Protein AF-0000000066186140 (afdb_homodimer)

Solvent-accessible surface area (backbone atoms only — not comparable to full-atom values): 10302 Å² total; per-residue (Å²): 118,43,39,33,39,37,40,37,28,27,53,66,84,62,52,70,68,50,48,52,50,50,51,49,56,57,53,51,63,46,63,47,97,83,32,40,76,74,41,77,43,77,76,39,79,41,66,42,75,54,78,53,95,91,28,55,40,26,34,33,35,39,34,32,30,36,37,45,72,67,44,50,46,50,48,54,53,52,47,71,72,34,83,53,42,73,47,72,48,59,41,74,46,132,116,43,39,32,38,38,39,38,27,28,53,65,85,63,53,70,66,51,48,50,50,52,52,50,57,57,53,50,63,48,65,48,98,83,31,40,74,75,42,76,44,77,76,40,81,40,67,41,72,54,78,52,93,91,29,56,41,26,31,34,35,38,36,34,30,37,35,46,72,68,45,51,46,49,48,53,54,51,47,70,71,34,85,52,42,73,48,73,49,59,43,73,46,135

Foldseek 3Di:
DFKKKKKWWFAPPPDDVVVVVVVVVLVVLQPDPQKDFPDKDWPAKDADPDDFPNGRIITMIMTIMDGDVVSVVVSVVVLVVDPRIRDMDMDTDD/DFKKKKKWWFAPPCDDVVVVVVVVVLVVLQPDPVKDFPDKDWPAKDADPDDFPNGRIITMIMTIMDGDVVSVVVSVVVLVVDPRIRDMDMDTDD

Sequence (188 aa):
MKKYEILYIMRPNIGDEEIKKNVETINKIFYNNENKIIQSKELGLKDLAYCIDKHYKGYYVSMFLNAMPQMIEEFNRVVKINEDIIRSIVIKEEMKKYEILYIMRPNIGDEEIKKNVETINKIFYNNENKIIQSKELGLKDLAYCIDKHYKGYYVSMFLNAMPQMIEEFNRVVKINEDIIRSIVIKEE

Secondary structure (DSSP, 8-state):
-EEEEEEEEE-TTSHHHHHHHHHHHHHHHT-SSS-EEEEEEEEEEEEEEEEETTEEEEEEEEEEEEE-HHHHHHHHHHHHH-TTEEEEEEEEE-/-EEEEEEEEE-TTSHHHHHHHHHHHHHHHT-SSS-EEEEEEEEEEEEEEEEETTEEEEEEEEEEEEE-HHHHHHHHHHHHH-TTEEEEEEEEE-

Structure (mmCIF, N/CA/C/O backbone):
data_AF-0000000066186140-model_v1
#
loop_
_entity.id
_entity.type
_entity.pdbx_description
1 polymer 'Small ribosomal subunit protein bS6'
#
loop_
_atom_site.group_PDB
_atom_site.id
_atom_site.type_symbol
_atom_site.label_atom_id
_atom_site.label_alt_id
_atom_site.label_comp_id
_atom_site.label_asym_id
_atom_site.label_entity_id
_atom_site.label_seq_id
_atom_site.pdbx_PDB_ins_code
_atom_site.Cartn_x
_atom_site.Cartn_y
_atom_site.Cartn_z
_atom_site.occupancy
_atom_site.B_iso_or_equiv
_atom_site.auth_seq_id
_atom_site.auth_comp_id
_atom_site.auth_asym_id
_atom_site.auth_atom_id
_atom_site.pdbx_PDB_model_num
ATOM 1 N N . MET A 1 1 ? -21.219 -3.582 -6.508 1 85.44 1 MET A N 1
ATOM 2 C CA . MET A 1 1 ? -19.781 -3.713 -6.758 1 85.44 1 MET A CA 1
ATOM 3 C C . MET A 1 1 ? -19.078 -2.359 -6.652 1 85.44 1 MET A C 1
ATOM 5 O O . MET A 1 1 ? -19.688 -1.323 -6.938 1 85.44 1 MET A O 1
ATOM 9 N N . LYS A 1 2 ? -17.922 -2.457 -6.012 1 91.69 2 LYS A N 1
ATOM 10 C CA . LYS A 1 2 ? -17.125 -1.236 -5.863 1 91.69 2 LYS A CA 1
ATOM 11 C C . LYS A 1 2 ? -15.758 -1.378 -6.52 1 91.69 2 LYS A C 1
ATOM 13 O O . LYS A 1 2 ? -15.305 -2.494 -6.777 1 91.69 2 LYS A O 1
ATOM 18 N N . LYS A 1 3 ? -15.242 -0.244 -6.906 1 95 3 LYS A N 1
ATOM 19 C CA . LYS A 1 3 ? -13.914 -0.226 -7.516 1 95 3 LYS A CA 1
ATOM 20 C C . LYS A 1 3 ? -12.82 -0.234 -6.449 1 95 3 LYS A C 1
ATOM 22 O O . LYS A 1 3 ? -12.867 0.544 -5.496 1 95 3 LYS A O 1
ATOM 27 N N . TYR A 1 4 ? -11.883 -1.159 -6.656 1 96.5 4 TYR A N 1
ATOM 28 C CA . TYR A 1 4 ? -10.797 -1.293 -5.691 1 96.5 4 TYR A CA 1
ATOM 29 C C . TYR A 1 4 ? -9.445 -1.301 -6.391 1 96.5 4 TYR A C 1
ATOM 31 O O . TYR A 1 4 ? -9.32 -1.78 -7.52 1 96.5 4 TYR A O 1
ATOM 39 N N . GLU A 1 5 ? -8.547 -0.732 -5.672 1 96.62 5 GLU A N 1
ATOM 40 C CA . GLU A 1 5 ? -7.133 -0.974 -5.957 1 96.62 5 GLU A CA 1
ATOM 41 C C . GLU A 1 5 ? -6.48 -1.797 -4.852 1 96.62 5 GLU A C 1
ATOM 43 O O . GLU A 1 5 ? -6.613 -1.473 -3.668 1 96.62 5 GLU A O 1
ATOM 48 N N . ILE A 1 6 ? -5.785 -2.871 -5.254 1 97.38 6 ILE A N 1
ATOM 49 C CA . ILE A 1 6 ? -5.09 -3.723 -4.297 1 97.38 6 ILE A CA 1
ATOM 50 C C . ILE A 1 6 ? -3.596 -3.736 -4.609 1 97.38 6 ILE A C 1
ATOM 52 O O . ILE A 1 6 ? -3.201 -3.824 -5.773 1 97.38 6 ILE A O 1
ATOM 56 N N . LEU A 1 7 ? -2.855 -3.525 -3.588 1 97.31 7 LEU A N 1
ATOM 57 C CA . LEU A 1 7 ? -1.417 -3.76 -3.627 1 97.31 7 LEU A CA 1
ATOM 58 C C . LEU A 1 7 ? -1.009 -4.809 -2.6 1 97.31 7 LEU A C 1
ATOM 60 O O . LEU A 1 7 ? -1.449 -4.766 -1.449 1 97.31 7 LEU A O 1
ATOM 64 N N . TYR A 1 8 ? -0.265 -5.797 -3.076 1 98 8 TYR A N 1
ATOM 65 C CA . TYR A 1 8 ? 0.27 -6.738 -2.098 1 98 8 TYR A CA 1
ATOM 66 C C . TYR A 1 8 ? 1.698 -7.133 -2.449 1 98 8 TYR A C 1
ATOM 68 O O . TYR A 1 8 ? 2.111 -7.031 -3.607 1 98 8 TYR A O 1
ATOM 76 N N . ILE A 1 9 ? 2.453 -7.527 -1.454 1 97.94 9 ILE A N 1
ATOM 77 C CA . ILE A 1 9 ? 3.877 -7.828 -1.565 1 97.94 9 ILE A CA 1
ATOM 78 C C . ILE A 1 9 ? 4.141 -9.258 -1.106 1 97.94 9 ILE A C 1
ATOM 80 O O . ILE A 1 9 ? 3.695 -9.664 -0.029 1 97.94 9 ILE A O 1
ATOM 84 N N . MET A 1 10 ? 4.824 -10.023 -1.936 1 98.25 10 MET A N 1
ATOM 85 C CA . MET A 1 10 ? 5.25 -11.375 -1.578 1 98.25 10 MET A CA 1
ATOM 86 C C . MET A 1 10 ? 6.711 -11.391 -1.148 1 98.25 10 MET A C 1
ATOM 88 O O . MET A 1 10 ? 7.512 -10.578 -1.624 1 98.25 10 MET A O 1
ATOM 92 N N . ARG A 1 11 ? 7.055 -12.289 -0.209 1 97.38 11 ARG A N 1
ATOM 93 C CA . ARG A 1 11 ? 8.445 -12.414 0.218 1 97.38 11 ARG A CA 1
ATOM 94 C C . ARG A 1 11 ? 9.344 -12.812 -0.95 1 97.38 11 ARG A C 1
ATOM 96 O O . ARG A 1 11 ? 8.898 -13.492 -1.878 1 97.38 11 ARG A O 1
ATOM 103 N N . PRO A 1 12 ? 10.57 -12.383 -1.027 1 94.94 12 PRO A N 1
ATOM 104 C CA . PRO A 1 12 ? 11.445 -12.531 -2.191 1 94.94 12 PRO A CA 1
ATOM 105 C C . PRO A 1 12 ? 11.977 -13.953 -2.354 1 94.94 12 PRO A C 1
ATOM 107 O O . PRO A 1 12 ? 12.422 -14.328 -3.439 1 94.94 12 PRO A O 1
ATOM 110 N N . ASN A 1 13 ? 11.844 -14.875 -1.386 1 92.75 13 ASN A N 1
ATOM 111 C CA . ASN A 1 13 ? 12.523 -16.172 -1.442 1 92.75 13 ASN A CA 1
ATOM 112 C C . ASN A 1 13 ? 11.555 -17.297 -1.8 1 92.75 13 ASN A C 1
ATOM 114 O O . ASN A 1 13 ? 11.844 -18.469 -1.549 1 92.75 13 ASN A O 1
ATOM 118 N N . ILE A 1 14 ? 10.445 -17.156 -2.377 1 93.06 14 ILE A N 1
ATOM 119 C CA . ILE A 1 14 ? 9.477 -18.219 -2.641 1 93.06 14 ILE A CA 1
ATOM 120 C C . ILE A 1 14 ? 9.664 -18.75 -4.062 1 93.06 14 ILE A C 1
ATOM 122 O O . ILE A 1 14 ? 9.219 -19.844 -4.383 1 93.06 14 ILE A O 1
ATOM 126 N N . GLY A 1 15 ? 10.344 -18.25 -4.902 1 93.06 15 GLY A N 1
ATOM 127 C CA . GLY A 1 15 ? 10.609 -18.656 -6.27 1 93.06 15 GLY A CA 1
ATOM 128 C C . GLY A 1 15 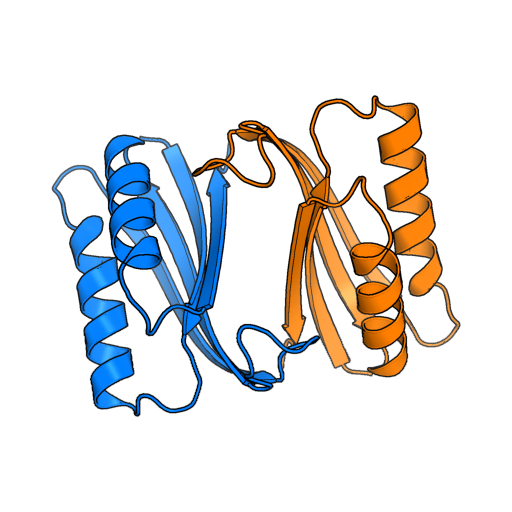? 9.477 -18.344 -7.223 1 93.06 15 GLY A C 1
ATOM 129 O O . GLY A 1 15 ? 8.367 -18.031 -6.789 1 93.06 15 GLY A O 1
ATOM 130 N N . ASP A 1 16 ? 9.68 -18.531 -8.547 1 95.5 16 ASP A N 1
ATOM 131 C CA . ASP A 1 16 ? 8.766 -18.109 -9.609 1 95.5 16 ASP A CA 1
ATOM 132 C C . ASP A 1 16 ? 7.488 -18.953 -9.594 1 95.5 16 ASP A C 1
ATOM 134 O O . ASP A 1 16 ? 6.391 -18.438 -9.805 1 95.5 16 ASP A O 1
ATOM 138 N N . GLU A 1 17 ? 7.652 -20.156 -9.391 1 96.81 17 GLU A N 1
ATOM 139 C CA . GLU A 1 17 ? 6.492 -21.047 -9.391 1 96.81 17 GLU A CA 1
ATOM 140 C C . GLU A 1 17 ? 5.523 -20.688 -8.266 1 96.81 17 GLU A C 1
ATOM 142 O O . GLU A 1 17 ? 4.309 -20.641 -8.477 1 96.81 17 GLU A O 1
ATOM 147 N N . GLU A 1 18 ? 6.062 -20.484 -7.074 1 97.25 18 GLU A N 1
ATOM 148 C CA . GLU A 1 18 ? 5.238 -20.109 -5.926 1 97.25 18 GLU A CA 1
ATOM 149 C C . GLU A 1 18 ? 4.598 -18.75 -6.133 1 97.25 18 GLU A C 1
ATOM 151 O O . GLU A 1 18 ? 3.457 -18.516 -5.715 1 97.25 18 GLU A O 1
ATOM 156 N N . ILE A 1 19 ? 5.336 -17.859 -6.77 1 97.62 19 ILE A N 1
ATOM 157 C CA . ILE A 1 19 ? 4.785 -16.547 -7.098 1 97.62 19 ILE A CA 1
ATOM 158 C C . ILE A 1 19 ? 3.543 -16.719 -7.969 1 97.62 19 ILE A C 1
ATOM 160 O O . ILE A 1 19 ? 2.482 -16.172 -7.664 1 97.62 19 ILE A O 1
ATOM 164 N N . LYS A 1 20 ? 3.715 -17.5 -9.008 1 97.12 20 LYS A N 1
ATOM 165 C CA . LYS A 1 20 ? 2.613 -17.719 -9.938 1 97.12 20 LYS A CA 1
ATOM 166 C C . LYS A 1 20 ? 1.42 -18.359 -9.227 1 97.12 20 LYS A C 1
ATOM 168 O O . LYS A 1 20 ? 0.273 -17.984 -9.469 1 97.12 20 LYS A O 1
ATOM 173 N N . LYS A 1 21 ? 1.721 -19.281 -8.43 1 97.5 21 LYS A N 1
ATOM 174 C CA . LYS A 1 21 ? 0.672 -19.969 -7.68 1 97.5 21 LYS A CA 1
ATOM 175 C C . LYS A 1 21 ? -0.091 -19 -6.789 1 97.5 21 LYS A C 1
ATOM 177 O O . LYS A 1 21 ? -1.322 -19.031 -6.73 1 97.5 21 LYS A O 1
ATOM 182 N N . ASN A 1 22 ? 0.641 -18.156 -6.047 1 98 22 ASN A N 1
ATOM 183 C CA . ASN A 1 22 ? 0.009 -17.172 -5.176 1 98 22 ASN A CA 1
ATOM 184 C C . ASN A 1 22 ? -0.847 -16.188 -5.969 1 98 22 ASN A C 1
ATOM 186 O O . ASN A 1 22 ? -1.972 -15.883 -5.574 1 98 22 ASN A O 1
ATOM 190 N N . VAL A 1 23 ? -0.295 -15.711 -7.117 1 97.56 23 VAL A N 1
ATOM 191 C CA . VAL A 1 23 ? -1.022 -14.773 -7.961 1 97.56 23 VAL A CA 1
ATOM 192 C C . VAL A 1 23 ? -2.314 -15.414 -8.461 1 97.56 23 VAL A C 1
ATOM 194 O O . VAL A 1 23 ? -3.381 -14.797 -8.414 1 97.56 23 VAL A O 1
ATOM 197 N N . GLU A 1 24 ? -2.168 -16.641 -8.867 1 96.62 24 GLU A N 1
ATOM 198 C CA . GLU A 1 24 ? -3.338 -17.359 -9.359 1 96.62 24 GLU A CA 1
ATOM 199 C C . GLU A 1 24 ? -4.371 -17.562 -8.25 1 96.62 24 GLU A C 1
ATOM 201 O O . GLU A 1 24 ? -5.57 -17.375 -8.477 1 96.62 24 GLU A O 1
ATOM 206 N N . THR A 1 25 ? -3.893 -17.969 -7.102 1 96.88 25 THR A N 1
ATOM 207 C CA . THR A 1 25 ? -4.77 -18.172 -5.957 1 96.88 25 THR A CA 1
ATOM 208 C C . THR A 1 25 ? -5.523 -16.891 -5.609 1 96.88 25 THR A C 1
ATOM 210 O O . THR A 1 25 ? -6.738 -16.922 -5.395 1 96.88 25 THR A O 1
ATOM 213 N N . ILE A 1 26 ? -4.848 -15.781 -5.625 1 97.12 26 ILE A N 1
ATOM 214 C CA . ILE A 1 26 ? -5.461 -14.5 -5.289 1 97.12 26 ILE A CA 1
ATOM 215 C C . ILE A 1 26 ? -6.438 -14.094 -6.391 1 97.12 26 ILE A C 1
ATOM 217 O O . ILE A 1 26 ? -7.555 -13.648 -6.105 1 97.12 26 ILE A O 1
ATOM 221 N N . ASN A 1 27 ? -6.02 -14.273 -7.664 1 96.19 27 ASN A N 1
ATOM 222 C CA . ASN A 1 27 ? -6.891 -13.922 -8.781 1 96.19 27 ASN A CA 1
ATOM 223 C C . ASN A 1 27 ? -8.203 -14.703 -8.734 1 96.19 27 ASN A C 1
ATOM 225 O O . ASN A 1 27 ? -9.258 -14.172 -9.086 1 96.19 27 ASN A O 1
ATOM 229 N N . LYS A 1 28 ? -8.117 -15.898 -8.273 1 95.69 28 LYS A N 1
ATOM 230 C CA . LYS A 1 28 ? -9.273 -16.781 -8.234 1 95.69 28 LYS A CA 1
ATOM 231 C C . LYS A 1 28 ? -10.336 -16.25 -7.273 1 95.69 28 LYS A C 1
ATOM 233 O O . LYS A 1 28 ? -11.523 -16.547 -7.43 1 95.69 28 LYS A O 1
ATOM 238 N N . ILE A 1 29 ? -9.906 -15.562 -6.254 1 96.12 29 ILE A N 1
ATOM 239 C CA . ILE A 1 29 ? -10.844 -14.992 -5.289 1 96.12 29 ILE A CA 1
ATOM 240 C C . ILE A 1 29 ? -11.867 -14.133 -6.02 1 96.12 29 ILE A C 1
ATOM 242 O O . ILE A 1 29 ? -13.039 -14.086 -5.633 1 96.12 29 ILE A O 1
ATOM 246 N N . PHE A 1 30 ? -11.43 -13.5 -7.125 1 95.25 30 PHE A N 1
ATOM 247 C CA . PHE A 1 30 ? -12.25 -12.484 -7.777 1 95.25 30 PHE A CA 1
ATOM 248 C C . PHE A 1 30 ? -12.883 -13.039 -9.055 1 95.25 30 PHE A C 1
ATOM 250 O O . PHE A 1 30 ? -13.453 -12.289 -9.844 1 95.25 30 PHE A O 1
ATOM 257 N N . TYR A 1 31 ? -12.547 -14.25 -9.203 1 86.19 31 TYR A N 1
ATOM 258 C CA . TYR A 1 31 ? -13.18 -14.875 -10.359 1 86.19 31 TYR A CA 1
ATOM 259 C C . TYR A 1 31 ? -14.625 -15.258 -10.055 1 86.19 31 TYR A C 1
ATOM 261 O O . TYR A 1 31 ? -14.883 -16.219 -9.336 1 86.19 31 TYR A O 1
ATOM 269 N N . ASN A 1 32 ? -15.516 -14.43 -10.352 1 79.12 32 ASN A N 1
ATOM 270 C CA . ASN A 1 32 ? -16.953 -14.695 -10.32 1 79.12 32 ASN A CA 1
ATOM 271 C C . ASN A 1 32 ? -17.703 -13.82 -11.312 1 79.12 32 ASN A C 1
ATOM 273 O O . ASN A 1 32 ? -17.109 -12.961 -11.969 1 79.12 32 ASN A O 1
ATOM 277 N N . ASN A 1 33 ? -18.906 -14.188 -11.578 1 70.56 33 ASN A N 1
ATOM 278 C CA . ASN A 1 33 ? -19.719 -13.562 -12.617 1 70.56 33 ASN A CA 1
ATOM 279 C C . ASN A 1 33 ? -19.859 -12.055 -12.398 1 70.56 33 ASN A C 1
ATOM 281 O O . ASN A 1 33 ? -20.031 -11.297 -13.352 1 70.56 33 ASN A O 1
ATOM 285 N N . GLU A 1 34 ? -19.688 -11.602 -11.328 1 76.75 34 GLU A N 1
ATOM 286 C CA . GLU A 1 34 ? -19.969 -10.195 -11.031 1 76.75 34 GLU A CA 1
ATOM 287 C C . GLU A 1 34 ? -18.688 -9.391 -10.891 1 76.75 34 GLU A C 1
ATOM 289 O O . GLU A 1 34 ? -18.656 -8.203 -11.211 1 76.75 34 GLU A O 1
ATOM 294 N N . ASN A 1 35 ? -17.625 -10.109 -10.602 1 76.06 35 ASN A N 1
ATOM 295 C CA . ASN A 1 35 ? -16.359 -9.414 -10.383 1 76.06 35 ASN A CA 1
ATOM 296 C C . ASN A 1 35 ? -15.531 -9.359 -11.664 1 76.06 35 ASN A C 1
ATOM 298 O O . ASN A 1 35 ? -15.586 -10.273 -12.484 1 76.06 35 ASN A O 1
ATOM 302 N N . LYS A 1 36 ? -14.984 -8.172 -11.789 1 87.56 36 LYS A N 1
ATOM 303 C CA . LYS A 1 36 ? -14.141 -7.969 -12.961 1 87.56 36 LYS A CA 1
ATOM 304 C C . LYS A 1 36 ? -12.773 -7.414 -12.57 1 87.56 36 LYS A C 1
ATOM 306 O O . LYS A 1 36 ? -12.68 -6.305 -12.047 1 87.56 36 LYS A O 1
ATOM 311 N N . ILE A 1 37 ? -11.781 -8.312 -12.711 1 94.25 37 ILE A N 1
ATOM 312 C CA . ILE A 1 37 ? -10.422 -7.789 -12.648 1 94.25 37 ILE A CA 1
ATOM 313 C C . ILE A 1 37 ? -10.141 -6.918 -13.867 1 94.25 37 ILE A C 1
ATOM 315 O O . ILE A 1 37 ? -10.133 -7.41 -15 1 94.25 37 ILE A O 1
ATOM 319 N N . ILE A 1 38 ? -10.062 -5.715 -13.656 1 94.19 38 ILE A N 1
ATOM 320 C CA . ILE A 1 38 ? -9.797 -4.773 -14.734 1 94.19 38 ILE A CA 1
ATOM 321 C C . ILE A 1 38 ? -8.328 -4.852 -15.148 1 94.19 38 ILE A C 1
ATOM 323 O O . ILE A 1 38 ? -8.016 -4.875 -16.344 1 94.19 38 ILE A O 1
ATOM 327 N N . GLN A 1 39 ? -7.492 -4.832 -14.094 1 95.19 39 GLN A N 1
ATOM 328 C CA . GLN A 1 39 ? -6.051 -4.918 -14.32 1 95.19 39 GLN A CA 1
ATOM 329 C C . GLN A 1 39 ? -5.352 -5.613 -13.156 1 95.19 39 GLN A C 1
ATOM 331 O O . GLN A 1 39 ? -5.672 -5.359 -11.992 1 95.19 39 GLN A O 1
ATOM 336 N N . SER A 1 40 ? -4.492 -6.547 -13.508 1 95 40 SER A N 1
ATOM 337 C CA . SER A 1 40 ? -3.566 -7.164 -12.562 1 95 40 SER A CA 1
ATOM 338 C C . SER A 1 40 ? -2.137 -7.137 -13.094 1 95 40 SER A C 1
ATOM 340 O O . SER A 1 40 ? -1.854 -7.695 -14.156 1 95 40 SER A O 1
ATOM 342 N N . LYS A 1 41 ? -1.271 -6.484 -12.398 1 96.38 41 LYS A N 1
ATOM 343 C CA . LYS A 1 41 ? 0.095 -6.293 -12.867 1 96.38 41 LYS A CA 1
ATOM 344 C C . LYS A 1 41 ? 1.11 -6.777 -11.836 1 96.38 41 LYS A C 1
ATOM 346 O O . LYS A 1 41 ? 1.038 -6.406 -10.664 1 96.38 41 LYS A O 1
ATOM 351 N N . GLU A 1 42 ? 2.008 -7.621 -12.305 1 96.94 42 GLU A N 1
ATOM 352 C CA . GLU A 1 42 ? 3.189 -7.941 -11.508 1 96.94 42 GLU A CA 1
ATOM 353 C C . GLU A 1 42 ? 4.281 -6.895 -11.695 1 96.94 42 GLU A C 1
ATOM 355 O O . GLU A 1 42 ? 4.945 -6.863 -12.734 1 96.94 42 GLU A O 1
ATOM 360 N N . LEU A 1 43 ? 4.391 -6.07 -10.719 1 96.12 43 LEU A N 1
ATOM 361 C CA . LEU A 1 43 ? 5.387 -5.008 -10.789 1 96.12 43 LEU A CA 1
ATOM 362 C C . LEU A 1 43 ? 6.797 -5.57 -10.648 1 96.12 43 LEU A C 1
ATOM 364 O O . LEU A 1 43 ? 7.766 -4.934 -11.062 1 96.12 43 LEU A O 1
ATOM 368 N N . GLY A 1 44 ? 6.906 -6.77 -9.992 1 95.81 44 GLY A N 1
ATOM 369 C CA . GLY A 1 44 ? 8.172 -7.488 -9.938 1 95.81 44 GLY A CA 1
ATOM 370 C C . GLY A 1 44 ? 8.898 -7.312 -8.617 1 95.81 44 GLY A C 1
ATOM 371 O O . GLY A 1 44 ? 8.336 -6.777 -7.6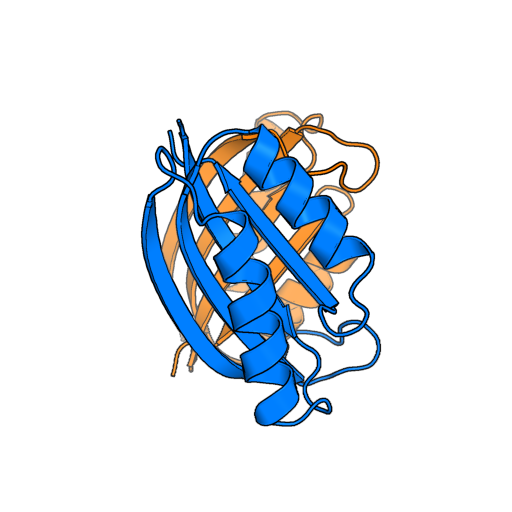6 1 95.81 44 GLY A O 1
ATOM 372 N N . LEU A 1 45 ? 10.148 -7.906 -8.555 1 96.12 45 LEU A N 1
ATOM 373 C CA . LEU A 1 45 ? 10.992 -7.867 -7.371 1 96.12 45 LEU A CA 1
ATOM 374 C C . LEU A 1 45 ? 11.602 -6.48 -7.18 1 96.12 45 LEU A C 1
ATOM 376 O O . LEU A 1 45 ? 12.203 -5.93 -8.102 1 96.12 45 LEU A O 1
ATOM 380 N N . LYS A 1 46 ? 11.328 -5.883 -6.102 1 95.06 46 LYS A N 1
ATOM 381 C CA . LYS A 1 46 ? 11.82 -4.543 -5.801 1 95.06 46 LYS A CA 1
ATOM 382 C C . LYS A 1 46 ? 12.43 -4.477 -4.402 1 95.06 46 LYS A C 1
ATOM 384 O O . LYS A 1 46 ? 12.102 -5.301 -3.541 1 95.06 46 LYS A O 1
ATOM 389 N N . ASP A 1 47 ? 13.328 -3.506 -4.145 1 93.75 47 ASP A N 1
ATOM 390 C CA . ASP A 1 47 ? 13.805 -3.201 -2.797 1 93.75 47 ASP A CA 1
ATOM 391 C C . ASP A 1 47 ? 12.688 -2.604 -1.942 1 93.75 47 ASP A C 1
ATOM 393 O O . ASP A 1 47 ? 11.945 -1.733 -2.404 1 93.75 47 ASP A O 1
ATOM 397 N N . LEU A 1 48 ? 12.57 -3.146 -0.734 1 93.44 48 LEU A N 1
ATOM 398 C CA . LEU A 1 48 ? 11.664 -2.52 0.22 1 93.44 48 LEU A CA 1
ATOM 399 C C . LEU A 1 48 ? 12.273 -1.247 0.798 1 93.44 48 LEU A C 1
ATOM 401 O O . LEU A 1 48 ? 13.492 -1.158 0.959 1 93.44 48 LEU A O 1
ATOM 405 N N . ALA A 1 49 ? 11.461 -0.214 1.009 1 88.38 49 ALA A N 1
ATOM 406 C CA . ALA A 1 49 ? 11.938 1.027 1.618 1 88.38 49 ALA A CA 1
ATOM 407 C C . ALA A 1 49 ? 12.406 0.79 3.051 1 88.38 49 ALA A C 1
ATOM 409 O O . ALA A 1 49 ? 13.297 1.486 3.541 1 88.38 49 ALA A O 1
ATOM 410 N N . TYR A 1 50 ? 11.758 -0.148 3.672 1 88.31 50 TYR A N 1
ATOM 411 C CA . TYR A 1 50 ? 12.172 -0.623 4.988 1 88.31 50 TYR A CA 1
ATOM 412 C C . TYR A 1 50 ? 11.93 -2.121 5.125 1 88.31 50 TYR A C 1
ATOM 414 O O . TYR A 1 50 ? 11.188 -2.713 4.336 1 88.31 50 TYR A O 1
ATOM 422 N N . CYS A 1 51 ? 12.703 -2.6 6.133 1 88.56 51 CYS A N 1
ATOM 423 C CA . CYS A 1 51 ? 12.586 -4.035 6.355 1 88.56 51 CYS A CA 1
ATOM 424 C C . CYS A 1 51 ? 11.156 -4.418 6.727 1 88.56 51 CYS A C 1
ATOM 426 O O . CYS A 1 51 ? 10.547 -3.787 7.586 1 88.56 51 CYS A O 1
ATOM 428 N N . ILE A 1 52 ? 10.602 -5.395 5.926 1 90.69 52 ILE A N 1
ATOM 429 C CA . ILE A 1 52 ? 9.281 -5.93 6.215 1 90.69 52 ILE A CA 1
ATOM 430 C C . ILE A 1 52 ? 9.367 -7.441 6.426 1 90.69 52 ILE A C 1
ATOM 432 O O . ILE A 1 52 ? 9.727 -8.18 5.508 1 90.69 52 ILE A O 1
ATOM 436 N N . ASP A 1 53 ? 8.961 -7.945 7.688 1 90.81 53 ASP A N 1
ATOM 437 C CA . ASP A 1 53 ? 8.984 -9.367 8.023 1 90.81 53 ASP A CA 1
ATOM 438 C C . ASP A 1 53 ? 10.344 -9.984 7.734 1 90.81 53 ASP A C 1
ATOM 440 O O . ASP A 1 53 ? 10.43 -11.039 7.098 1 90.81 53 ASP A O 1
ATOM 444 N N . LYS A 1 54 ? 11.406 -9.273 7.996 1 92.56 54 LYS A N 1
ATOM 445 C CA . LYS A 1 54 ? 12.805 -9.711 7.922 1 92.56 54 LYS A CA 1
ATOM 446 C C . LYS A 1 54 ? 13.281 -9.773 6.477 1 92.56 54 LYS A C 1
ATOM 448 O O . LYS A 1 54 ? 14.234 -10.492 6.164 1 92.56 54 LYS A O 1
ATOM 453 N N . HIS A 1 55 ? 12.586 -9.125 5.578 1 95.12 55 HIS A N 1
ATOM 454 C CA . HIS A 1 55 ? 12.977 -9.07 4.172 1 95.12 55 HIS A CA 1
ATOM 455 C C . HIS A 1 55 ? 13.312 -7.645 3.75 1 95.12 55 HIS A C 1
ATOM 457 O O . HIS A 1 55 ? 12.695 -6.691 4.227 1 95.12 55 HIS A O 1
ATOM 463 N N . TYR A 1 56 ? 14.258 -7.609 2.797 1 94.81 56 TYR A N 1
ATOM 464 C CA . TYR A 1 56 ? 14.656 -6.297 2.301 1 94.81 56 TYR A CA 1
ATOM 465 C C . TYR A 1 56 ? 14.211 -6.102 0.856 1 94.81 56 TYR A C 1
ATOM 467 O O . TYR A 1 56 ? 14.391 -5.02 0.286 1 94.81 56 TYR A O 1
ATOM 475 N N . LYS A 1 57 ? 13.742 -7.223 0.368 1 96.56 57 LYS A N 1
ATOM 476 C CA . LYS A 1 57 ? 13.141 -7.211 -0.962 1 96.56 57 LYS A CA 1
ATOM 477 C C . LYS A 1 57 ? 11.758 -7.855 -0.946 1 96.56 57 LYS A C 1
ATOM 479 O O . LYS A 1 57 ? 11.445 -8.633 -0.044 1 96.56 57 LYS A O 1
ATOM 484 N N . GLY A 1 58 ? 10.93 -7.449 -1.893 1 97.25 58 GLY A N 1
ATOM 485 C CA . GLY A 1 58 ? 9.609 -8.039 -2.043 1 97.25 58 GLY A CA 1
ATOM 486 C C . GLY A 1 58 ? 9.102 -8.008 -3.473 1 97.25 58 GLY A C 1
ATOM 487 O O . GLY A 1 58 ? 9.539 -7.176 -4.273 1 97.25 58 GLY A O 1
ATOM 488 N N . TYR A 1 59 ? 8.312 -8.938 -3.795 1 98.25 59 TYR A N 1
ATOM 489 C CA . TYR A 1 59 ? 7.688 -9.031 -5.109 1 98.25 59 TYR A CA 1
ATOM 490 C C . TYR A 1 59 ? 6.312 -8.367 -5.109 1 98.25 59 TYR A C 1
ATOM 492 O O . TYR A 1 59 ? 5.367 -8.891 -4.512 1 98.25 59 TYR A O 1
ATOM 500 N N . TYR A 1 60 ? 6.172 -7.234 -5.844 1 98 60 TYR A N 1
ATOM 501 C CA . TYR A 1 60 ? 4.988 -6.383 -5.805 1 98 60 TYR A CA 1
ATOM 502 C C . TYR A 1 60 ? 3.99 -6.793 -6.883 1 98 60 TYR A C 1
ATOM 504 O O . TYR A 1 60 ? 4.363 -7 -8.039 1 98 60 TYR A O 1
ATOM 512 N N . VAL A 1 61 ? 2.773 -6.82 -6.441 1 98.06 61 VAL A N 1
ATOM 513 C CA . VAL A 1 61 ? 1.667 -7.035 -7.367 1 98.06 61 VAL A CA 1
ATOM 514 C C . VAL A 1 61 ? 0.592 -5.973 -7.141 1 98.06 61 VAL A C 1
ATOM 516 O O . VAL A 1 61 ? 0.255 -5.656 -6 1 98.06 61 VAL A O 1
ATOM 519 N N . SER A 1 62 ? 0.152 -5.406 -8.188 1 97.12 62 SER A N 1
ATOM 520 C CA . SER A 1 62 ? -0.938 -4.438 -8.133 1 97.12 62 SER A CA 1
ATOM 521 C C . SER A 1 62 ? -2.164 -4.941 -8.883 1 97.12 62 SER A C 1
ATOM 523 O O . SER A 1 62 ? -2.035 -5.59 -9.922 1 97.12 62 SER A O 1
ATOM 525 N N . MET A 1 63 ? -3.342 -4.609 -8.383 1 97.12 63 MET A N 1
ATOM 526 C CA . MET A 1 63 ? -4.602 -5.008 -9.008 1 97.12 63 MET A CA 1
ATOM 527 C C . MET A 1 63 ? -5.605 -3.859 -8.984 1 97.12 63 MET A C 1
ATOM 529 O O . MET A 1 63 ? -5.691 -3.123 -8 1 97.12 63 MET A O 1
ATOM 533 N N . PHE A 1 64 ? -6.293 -3.705 -10.078 1 96.56 64 PHE A N 1
ATOM 534 C CA . PHE A 1 64 ? -7.453 -2.836 -10.203 1 96.56 64 PHE A CA 1
ATOM 535 C C . PHE A 1 64 ? -8.695 -3.639 -10.578 1 96.56 64 PHE A C 1
ATOM 537 O O . PHE A 1 64 ? -8.695 -4.355 -11.578 1 96.56 64 PHE A O 1
ATOM 544 N N . LEU A 1 65 ? -9.734 -3.504 -9.758 1 96.12 65 LEU A N 1
ATOM 545 C CA . LEU A 1 65 ? -10.836 -4.43 -9.984 1 96.12 65 LEU A CA 1
ATOM 546 C C . LEU A 1 65 ? -12.148 -3.855 -9.453 1 96.12 65 LEU A C 1
ATOM 548 O O . LEU A 1 65 ? -12.141 -2.902 -8.664 1 96.12 65 LEU A O 1
ATOM 552 N N . ASN A 1 66 ? -13.234 -4.32 -10.031 1 95.62 66 ASN A N 1
ATOM 553 C CA . ASN A 1 66 ? -14.57 -4.195 -9.469 1 95.62 66 ASN A CA 1
ATOM 554 C C . ASN A 1 66 ? -14.969 -5.441 -8.688 1 95.62 66 ASN A C 1
ATOM 556 O O . ASN A 1 66 ? -14.93 -6.551 -9.211 1 95.62 66 ASN A O 1
ATOM 560 N N . ALA A 1 67 ? -15.234 -5.262 -7.445 1 94.62 67 ALA A N 1
ATOM 561 C CA . ALA A 1 67 ? -15.516 -6.438 -6.629 1 94.62 67 ALA A CA 1
ATOM 562 C C . ALA A 1 67 ? -16.562 -6.125 -5.566 1 94.62 67 ALA A C 1
ATOM 564 O O . ALA A 1 67 ? -16.766 -4.965 -5.199 1 94.62 67 ALA A O 1
ATOM 565 N N . MET A 1 68 ? -17.25 -7.156 -5.121 1 93 68 MET A N 1
ATOM 566 C CA . MET A 1 68 ? -18.125 -7.059 -3.953 1 93 68 MET A CA 1
ATOM 567 C C . MET A 1 68 ? -17.297 -7.055 -2.664 1 93 68 MET A C 1
ATOM 569 O O . MET A 1 68 ? -16.25 -7.684 -2.59 1 93 68 MET A O 1
ATOM 573 N N . PRO A 1 69 ? -17.844 -6.379 -1.588 1 91.94 69 PRO A N 1
ATOM 574 C CA . PRO A 1 69 ? -17.125 -6.328 -0.309 1 91.94 69 PRO A CA 1
ATOM 575 C C . PRO A 1 69 ? -16.766 -7.711 0.224 1 91.94 69 PRO A C 1
ATOM 577 O O . PRO A 1 69 ? -15.711 -7.891 0.837 1 91.94 69 PRO A O 1
ATOM 580 N N . GLN A 1 70 ? -17.594 -8.633 -0.071 1 93.12 70 GLN A N 1
ATOM 581 C CA . GLN A 1 70 ? -17.359 -9.984 0.427 1 93.12 70 GLN A CA 1
ATOM 582 C C . GLN A 1 70 ? -16.109 -10.586 -0.192 1 93.12 70 GLN A C 1
ATOM 584 O O . GLN A 1 70 ? -15.414 -11.383 0.448 1 93.12 70 GLN A O 1
ATOM 589 N N . MET A 1 71 ? -15.828 -10.219 -1.392 1 94.81 71 MET A N 1
ATOM 590 C CA . MET A 1 71 ? -14.641 -10.727 -2.07 1 94.81 71 MET A CA 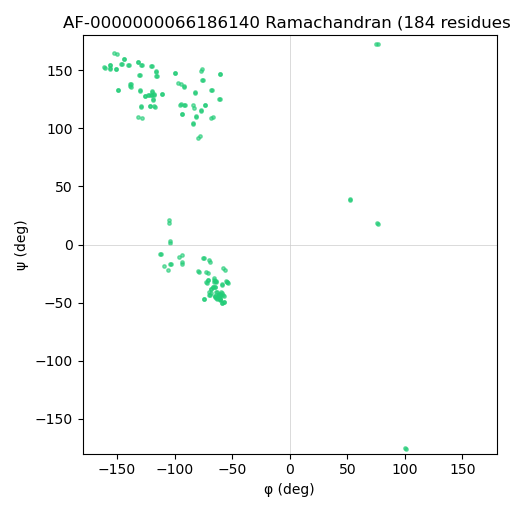1
ATOM 591 C C . MET A 1 71 ? -13.375 -10.109 -1.482 1 94.81 71 MET A C 1
ATOM 593 O O . MET A 1 71 ? -12.336 -10.773 -1.412 1 94.81 71 MET A O 1
ATOM 597 N N . ILE A 1 72 ? -13.539 -8.859 -1.054 1 95.81 72 ILE A N 1
ATOM 598 C CA . ILE A 1 72 ? -12.422 -8.188 -0.397 1 95.81 72 ILE A CA 1
ATOM 599 C C . ILE A 1 72 ? -12.148 -8.844 0.954 1 95.81 72 ILE A C 1
ATOM 601 O O . ILE A 1 72 ? -10.992 -9.008 1.347 1 95.81 72 ILE A O 1
ATOM 605 N N . GLU A 1 73 ? -13.203 -9.227 1.632 1 95.12 73 GLU A N 1
ATOM 606 C CA . GLU A 1 73 ? -13.047 -9.945 2.893 1 95.12 73 GLU A CA 1
ATOM 607 C C . GLU A 1 73 ? -12.32 -11.273 2.684 1 95.12 73 GLU A C 1
ATOM 609 O O . GLU A 1 73 ? -11.453 -11.648 3.482 1 95.12 73 GLU A O 1
ATOM 614 N N . GLU A 1 74 ? -12.719 -11.945 1.633 1 95.31 74 GLU A N 1
ATOM 615 C CA . GLU A 1 74 ? -12.055 -13.203 1.303 1 95.31 74 GLU A CA 1
ATOM 616 C C . GLU A 1 74 ? -10.586 -12.977 0.96 1 95.31 74 GLU A C 1
ATOM 618 O O . GLU A 1 74 ? -9.719 -13.75 1.38 1 95.31 74 GLU A O 1
ATOM 623 N N . PHE A 1 75 ? -10.258 -11.945 0.228 1 97.31 75 PHE A N 1
ATOM 624 C CA . PHE A 1 75 ? -8.875 -11.578 -0.071 1 97.31 75 PHE A CA 1
ATOM 625 C C . PHE A 1 75 ? -8.086 -11.367 1.212 1 97.31 75 PHE A C 1
ATOM 627 O O . PHE A 1 75 ? -7 -11.938 1.379 1 97.31 75 PHE A O 1
ATOM 634 N N . ASN A 1 76 ? -8.695 -10.547 2.107 1 96.38 76 ASN A N 1
ATOM 635 C CA . ASN A 1 76 ? -8.031 -10.25 3.373 1 96.38 76 ASN A CA 1
ATOM 636 C C . ASN A 1 76 ? -7.766 -11.523 4.172 1 96.38 76 ASN A C 1
ATOM 638 O O . ASN A 1 76 ? -6.711 -11.656 4.801 1 96.38 76 ASN A O 1
ATOM 642 N N . ARG A 1 77 ? -8.727 -12.438 4.184 1 95.38 77 ARG A N 1
ATOM 643 C CA . ARG A 1 77 ? -8.562 -13.719 4.867 1 95.38 77 ARG A CA 1
ATOM 644 C C . ARG A 1 77 ? -7.402 -14.516 4.277 1 95.38 77 ARG A C 1
ATOM 646 O O . ARG A 1 77 ? -6.543 -15 5.012 1 95.38 77 ARG A O 1
ATOM 653 N N . VAL A 1 78 ? -7.348 -14.609 2.973 1 96.62 78 VAL A N 1
ATOM 654 C CA . VAL A 1 78 ? -6.359 -15.406 2.256 1 96.62 78 VAL A CA 1
ATOM 655 C C . VAL A 1 78 ? -4.965 -14.836 2.492 1 96.62 78 VAL A C 1
ATOM 657 O O . VAL A 1 78 ? -4.016 -15.578 2.76 1 96.62 78 VAL A O 1
ATOM 660 N N . VAL A 1 79 ? -4.836 -13.508 2.404 1 95.88 79 VAL A N 1
ATOM 661 C CA . VAL A 1 79 ? -3.516 -12.891 2.523 1 95.88 79 VAL A CA 1
ATOM 662 C C . VAL A 1 79 ? -3.031 -12.984 3.969 1 95.88 79 VAL A C 1
ATOM 664 O O . VAL A 1 79 ? -1.83 -13.102 4.223 1 95.88 79 VAL A O 1
ATOM 667 N N . LYS A 1 80 ? -3.953 -12.969 4.914 1 94.19 80 LYS A N 1
ATOM 668 C CA . LYS A 1 80 ? -3.596 -13.062 6.324 1 94.19 80 LYS A CA 1
ATOM 669 C C . LYS A 1 80 ? -3.002 -14.43 6.652 1 94.19 80 LYS A C 1
ATOM 671 O O . LYS A 1 80 ? -2.074 -14.539 7.457 1 94.19 80 LYS A O 1
ATOM 676 N N . ILE A 1 81 ? -3.488 -15.453 6.059 1 95.06 81 ILE A N 1
ATOM 677 C CA . ILE A 1 81 ? -3.045 -16.797 6.402 1 95.06 81 ILE A CA 1
ATOM 678 C C . ILE A 1 81 ? -1.915 -17.219 5.469 1 95.06 81 ILE A C 1
ATOM 680 O O . ILE A 1 81 ? -1.26 -18.25 5.699 1 95.06 81 ILE A O 1
ATOM 684 N N . ASN A 1 82 ? -1.695 -16.594 4.375 1 96.62 82 ASN A N 1
ATOM 685 C CA . ASN A 1 82 ? -0.638 -16.922 3.42 1 96.62 82 ASN A CA 1
ATOM 686 C C . ASN A 1 82 ? 0.707 -16.344 3.863 1 96.62 82 ASN A C 1
ATOM 688 O O . ASN A 1 82 ? 0.943 -15.141 3.754 1 96.62 82 ASN A O 1
ATOM 692 N N . GLU A 1 83 ? 1.594 -17.125 4.246 1 95.69 83 GLU A N 1
ATOM 693 C CA . GLU A 1 83 ? 2.873 -16.703 4.801 1 95.69 83 GLU A CA 1
ATOM 694 C C . GLU A 1 83 ? 3.754 -16.062 3.73 1 95.69 83 GLU A C 1
ATOM 696 O O . GLU A 1 83 ? 4.734 -15.391 4.047 1 95.69 83 GLU A O 1
ATOM 701 N N . ASP A 1 84 ? 3.371 -16.266 2.486 1 97.62 84 ASP A N 1
ATOM 702 C CA . ASP A 1 84 ? 4.172 -15.703 1.4 1 97.62 84 ASP A CA 1
ATOM 703 C C . ASP A 1 84 ? 3.887 -14.211 1.219 1 97.62 84 ASP A C 1
ATOM 705 O O . ASP A 1 84 ? 4.664 -13.5 0.58 1 97.6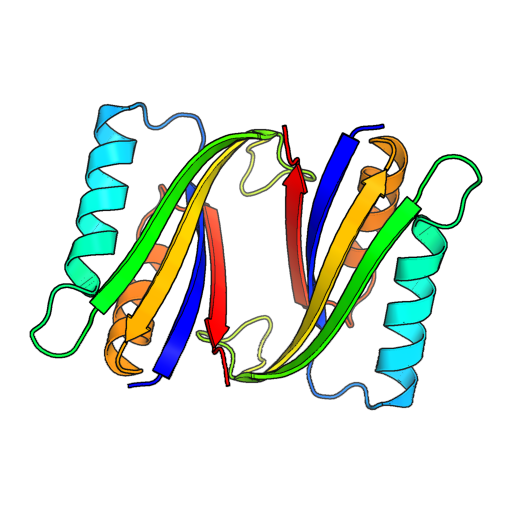2 84 ASP A O 1
ATOM 709 N N . ILE A 1 85 ? 2.738 -13.758 1.644 1 97.62 85 ILE A N 1
ATOM 710 C CA . ILE A 1 85 ? 2.365 -12.352 1.521 1 97.62 85 ILE A CA 1
ATOM 711 C C . ILE A 1 85 ? 2.787 -11.594 2.777 1 97.62 85 ILE A C 1
ATOM 713 O O . ILE A 1 85 ? 2.332 -11.906 3.879 1 97.62 85 ILE A O 1
ATOM 717 N N . ILE A 1 86 ? 3.623 -10.609 2.662 1 96.38 86 ILE A N 1
ATOM 718 C CA . ILE A 1 86 ? 4.219 -9.977 3.836 1 96.38 86 ILE A CA 1
ATOM 719 C C . ILE A 1 86 ? 3.543 -8.641 4.102 1 96.38 86 ILE A C 1
ATOM 721 O O . ILE A 1 86 ? 3.68 -8.07 5.188 1 96.38 86 ILE A O 1
ATOM 725 N N . ARG A 1 87 ? 2.854 -8.156 3.137 1 95.94 87 ARG A N 1
ATOM 726 C CA . ARG A 1 87 ? 2.125 -6.898 3.281 1 95.94 87 ARG A CA 1
ATOM 727 C C . ARG A 1 87 ? 1.042 -6.77 2.215 1 95.94 87 ARG A C 1
ATOM 729 O O . ARG A 1 87 ? 1.202 -7.258 1.096 1 95.94 87 ARG A O 1
ATOM 736 N N . SER A 1 88 ? -0.06 -6.012 2.508 1 96.69 88 SER A N 1
ATOM 737 C CA . SER A 1 88 ? -1.093 -5.703 1.524 1 96.69 88 SER A CA 1
ATOM 738 C C . SER A 1 88 ? -1.854 -4.434 1.904 1 96.69 88 SER A C 1
ATOM 740 O O . SER A 1 88 ? -1.887 -4.055 3.076 1 96.69 88 SER A O 1
ATOM 742 N N . ILE A 1 89 ? -2.312 -3.812 0.977 1 95.44 89 ILE A N 1
ATOM 743 C CA . ILE A 1 89 ? -3.172 -2.646 1.147 1 95.44 89 ILE A CA 1
ATOM 744 C C . ILE A 1 89 ? -4.312 -2.693 0.133 1 95.44 89 ILE A C 1
ATOM 746 O O . ILE A 1 89 ? -4.109 -3.07 -1.023 1 95.44 89 ILE A O 1
ATOM 750 N N . VAL A 1 90 ? -5.504 -2.385 0.606 1 96.75 90 VAL A N 1
ATOM 751 C CA . VAL A 1 90 ? -6.684 -2.285 -0.246 1 96.75 90 VAL A CA 1
ATOM 752 C C . VAL A 1 90 ? -7.238 -0.865 -0.198 1 96.75 90 VAL A C 1
ATOM 754 O O . VAL A 1 90 ? -7.473 -0.319 0.883 1 96.75 90 VAL A O 1
ATOM 757 N N . ILE A 1 91 ? -7.449 -0.333 -1.322 1 95.75 91 ILE A N 1
ATOM 758 C CA . ILE A 1 91 ? -8.023 1.003 -1.431 1 95.75 91 ILE A CA 1
ATOM 759 C C . ILE A 1 91 ? -9.367 0.931 -2.158 1 95.75 91 ILE A C 1
ATOM 761 O O . ILE A 1 91 ? -9.438 0.458 -3.295 1 95.75 91 ILE A O 1
ATOM 765 N N . LYS A 1 92 ? -10.438 1.329 -1.502 1 94.81 92 LYS A N 1
ATOM 766 C CA . LYS A 1 92 ? -11.742 1.456 -2.156 1 94.81 92 LYS A CA 1
ATOM 767 C C . LYS A 1 92 ? -11.812 2.729 -2.996 1 94.81 92 LYS A C 1
ATOM 769 O O . LYS A 1 92 ? -11.672 3.834 -2.469 1 94.81 92 LYS A O 1
ATOM 774 N N . GLU A 1 93 ? -11.93 2.498 -4.363 1 89 93 GLU A N 1
ATOM 775 C CA . GLU A 1 93 ? -11.977 3.65 -5.254 1 89 93 GLU A CA 1
ATOM 776 C C . GLU A 1 93 ? -13.391 4.219 -5.344 1 89 93 GLU A C 1
ATOM 778 O O . GLU A 1 93 ? -14.375 3.48 -5.227 1 89 93 GLU A O 1
ATOM 783 N N . GLU A 1 94 ? -13.922 5.492 -4.988 1 69.88 94 GLU A N 1
ATOM 784 C CA . GLU A 1 94 ? -15.25 6.086 -5.098 1 69.88 94 GLU A CA 1
ATOM 785 C C . GLU A 1 94 ? -15.961 5.621 -6.367 1 69.88 94 GLU A C 1
ATOM 787 O O . GLU A 1 94 ? -15.312 5.262 -7.352 1 69.88 94 GLU A O 1
ATOM 792 N N . MET B 1 1 ? 18.516 10.258 -8.406 1 85.31 1 MET B N 1
ATOM 793 C CA . MET B 1 1 ? 17.125 10.32 -7.996 1 85.31 1 MET B CA 1
ATOM 794 C C . MET B 1 1 ? 16.297 9.234 -8.68 1 85.31 1 MET B C 1
ATOM 796 O O . MET B 1 1 ? 16.609 8.828 -9.805 1 85.31 1 MET B O 1
ATOM 800 N N . LYS B 1 2 ? 15.43 8.672 -7.84 1 91.75 2 LYS B N 1
ATOM 801 C CA . LYS B 1 2 ? 14.562 7.629 -8.375 1 91.75 2 LYS B CA 1
ATOM 802 C C . LYS B 1 2 ? 13.086 8 -8.219 1 91.75 2 LYS B C 1
ATOM 804 O O . LYS B 1 2 ? 12.742 8.867 -7.402 1 91.75 2 LYS B O 1
ATOM 809 N N . LYS B 1 3 ? 1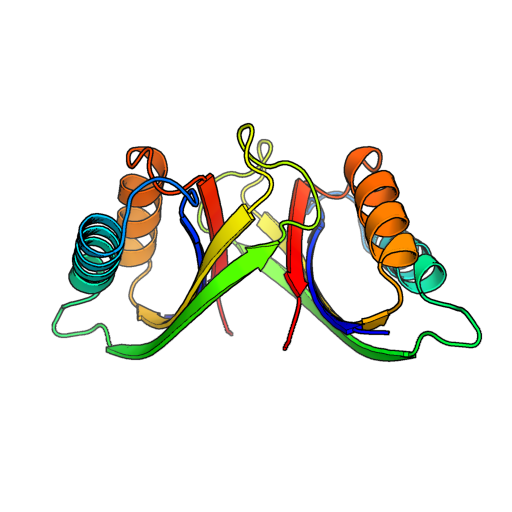2.305 7.445 -9.102 1 95.06 3 LYS B N 1
ATOM 810 C CA . LYS B 1 3 ? 10.859 7.676 -9.039 1 95.06 3 LYS B CA 1
ATOM 811 C C . LYS B 1 3 ? 10.195 6.75 -8.023 1 95.06 3 LYS B C 1
ATOM 813 O O . LYS B 1 3 ? 10.445 5.543 -8.023 1 95.06 3 LYS B O 1
ATOM 818 N N . TYR B 1 4 ? 9.375 7.371 -7.184 1 96.5 4 TYR B N 1
ATOM 819 C CA . TYR B 1 4 ? 8.703 6.605 -6.141 1 96.5 4 TYR B CA 1
ATOM 820 C C . TYR B 1 4 ? 7.211 6.914 -6.113 1 96.5 4 TYR B C 1
ATOM 822 O O . TYR B 1 4 ? 6.797 8.031 -6.422 1 96.5 4 TYR B O 1
ATOM 830 N N . GLU B 1 5 ? 6.531 5.879 -5.793 1 96.62 5 GLU B N 1
ATOM 831 C CA . GLU B 1 5 ? 5.156 6.035 -5.332 1 96.62 5 GLU B CA 1
ATOM 832 C C . GLU B 1 5 ? 5.031 5.699 -3.848 1 96.62 5 GLU B C 1
ATOM 834 O O . GLU B 1 5 ? 5.492 4.645 -3.406 1 96.62 5 GLU B O 1
ATOM 839 N N . ILE B 1 6 ? 4.402 6.621 -3.09 1 97.44 6 ILE B N 1
ATOM 840 C CA . ILE B 1 6 ? 4.191 6.402 -1.663 1 97.44 6 ILE B CA 1
ATOM 841 C C . ILE B 1 6 ? 2.697 6.418 -1.354 1 97.44 6 ILE B C 1
ATOM 843 O O . ILE B 1 6 ? 1.958 7.258 -1.873 1 97.44 6 ILE B O 1
ATOM 847 N N . LEU B 1 7 ? 2.314 5.43 -0.631 1 97.38 7 LEU B N 1
ATOM 848 C CA . LEU B 1 7 ? 0.993 5.406 -0.014 1 97.38 7 LEU B CA 1
ATOM 849 C C . LEU B 1 7 ? 1.104 5.312 1.504 1 97.38 7 LEU B C 1
ATOM 851 O O . LEU B 1 7 ? 1.88 4.512 2.027 1 97.38 7 LEU B O 1
ATOM 855 N N . TYR B 1 8 ? 0.409 6.219 2.168 1 98.06 8 TYR B N 1
AT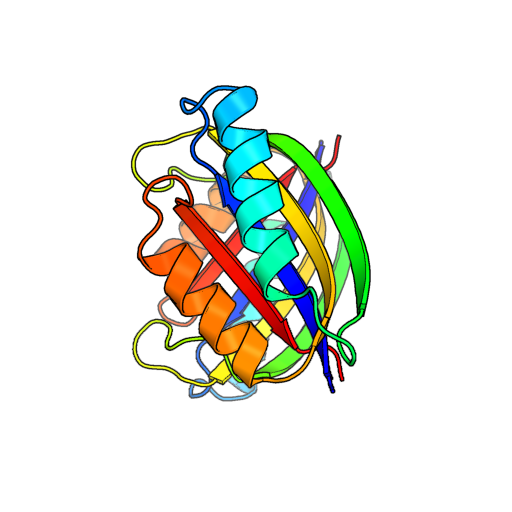OM 856 C CA . TYR B 1 8 ? 0.37 6.07 3.619 1 98.06 8 TYR B CA 1
ATOM 857 C C . TYR B 1 8 ? -1.021 6.383 4.16 1 98.06 8 TYR B C 1
ATOM 859 O O . TYR B 1 8 ? -1.802 7.086 3.516 1 98.06 8 TYR B O 1
ATOM 867 N N . ILE B 1 9 ? -1.34 5.82 5.305 1 97.94 9 ILE B N 1
ATOM 868 C CA . ILE B 1 9 ? -2.662 5.891 5.918 1 97.94 9 ILE B CA 1
ATOM 869 C C . ILE B 1 9 ? -2.549 6.484 7.32 1 97.94 9 ILE B C 1
ATOM 871 O O . ILE B 1 9 ? -1.717 6.051 8.125 1 97.94 9 ILE B O 1
ATOM 875 N N . MET B 1 10 ? -3.35 7.5 7.59 1 98.31 10 MET B N 1
ATOM 876 C CA . MET B 1 10 ? -3.432 8.094 8.922 1 98.31 10 MET B CA 1
ATOM 877 C C . MET B 1 10 ? -4.652 7.574 9.672 1 98.31 10 MET B C 1
ATOM 879 O O . MET B 1 10 ? -5.672 7.25 9.062 1 98.31 10 MET B O 1
ATOM 883 N N . ARG B 1 11 ? -4.523 7.461 11.023 1 97.38 11 ARG B N 1
ATOM 884 C CA . ARG B 1 11 ? -5.664 7.035 11.828 1 97.38 11 ARG B CA 1
ATOM 885 C C . ARG B 1 11 ? -6.828 8.008 11.688 1 97.38 11 ARG B C 1
ATOM 887 O O . ARG B 1 11 ? -6.621 9.203 11.461 1 97.38 11 ARG B O 1
ATOM 894 N N . P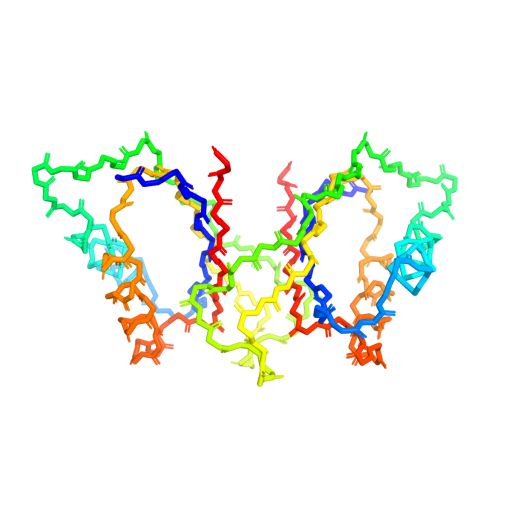RO B 1 12 ? -8.055 7.574 11.742 1 95.12 12 PRO B N 1
ATOM 895 C CA . PRO B 1 12 ? -9.234 8.383 11.414 1 95.12 12 PRO B CA 1
ATOM 896 C C . PRO B 1 12 ? -9.57 9.391 12.516 1 95.12 12 PRO B C 1
ATOM 898 O O . PRO B 1 12 ? -10.297 10.352 12.266 1 95.12 12 PRO B O 1
ATOM 901 N N . ASN B 1 13 ? -9 9.352 13.719 1 93 13 ASN B N 1
ATOM 902 C CA . ASN B 1 13 ? -9.461 10.172 14.836 1 93 13 ASN B CA 1
ATOM 903 C C . ASN B 1 13 ? -8.516 11.344 15.102 1 93 13 ASN B C 1
ATOM 905 O O . ASN B 1 13 ? -8.531 11.93 16.188 1 93 13 ASN B O 1
ATOM 909 N N . ILE B 1 14 ? -7.645 11.82 14.297 1 93 14 ILE B N 1
ATOM 910 C CA . ILE B 1 14 ? -6.668 12.867 14.57 1 93 14 ILE B CA 1
ATOM 911 C C . ILE B 1 14 ? -7.234 14.219 14.148 1 93 14 ILE B C 1
ATOM 913 O O . ILE B 1 14 ? -6.773 15.266 14.609 1 93 14 ILE B O 1
ATOM 917 N N . GLY B 1 15 ? -8.227 14.422 13.531 1 93.25 15 GLY B N 1
ATOM 918 C CA . GLY B 1 15 ? -8.867 15.641 13.07 1 93.25 15 GLY B CA 1
ATOM 919 C C . GLY B 1 15 ? -8.164 16.281 11.883 1 93.25 15 GLY B C 1
ATOM 920 O O . GLY B 1 15 ? -7.027 15.914 11.57 1 93.25 15 GLY B O 1
ATOM 921 N N . ASP B 1 16 ? -8.766 17.328 11.273 1 95.5 16 ASP B N 1
ATOM 922 C CA . ASP B 1 16 ? -8.312 17.953 10.031 1 95.5 16 ASP B CA 1
ATOM 923 C C . ASP B 1 16 ? -6.996 18.688 10.227 1 95.5 16 ASP B C 1
ATOM 925 O O . ASP B 1 16 ? -6.117 18.656 9.359 1 95.5 16 ASP B O 1
ATOM 929 N N . GLU B 1 17 ? -6.91 19.344 11.273 1 96.88 17 GLU B N 1
ATOM 930 C CA . GLU B 1 17 ? -5.695 20.109 11.531 1 96.88 17 GLU B CA 1
ATOM 931 C C . GLU B 1 17 ? -4.477 19.203 11.648 1 96.88 17 GLU B C 1
ATOM 933 O O . GLU B 1 17 ? -3.418 19.5 11.086 1 96.88 17 GLU B O 1
ATOM 938 N N . GLU B 1 18 ? -4.629 18.141 12.398 1 97.31 18 GLU B N 1
ATOM 939 C CA . GLU B 1 18 ? -3.541 17.172 12.555 1 97.31 18 GLU B CA 1
ATOM 940 C C . GLU B 1 18 ? -3.209 16.484 11.234 1 97.31 18 GLU B C 1
ATOM 942 O O . GLU B 1 18 ? -2.043 16.203 10.953 1 97.31 18 GLU B O 1
ATOM 947 N N . ILE B 1 19 ? -4.242 16.234 10.453 1 97.69 19 ILE B N 1
ATOM 948 C CA . ILE B 1 19 ? -4.027 15.664 9.133 1 97.69 19 ILE B CA 1
ATOM 949 C C . ILE B 1 19 ? -3.131 16.594 8.312 1 97.69 19 ILE B C 1
ATOM 951 O O . ILE B 1 19 ? -2.121 16.156 7.754 1 97.69 19 ILE B O 1
ATOM 955 N N . LYS B 1 20 ? -3.508 17.828 8.289 1 97.19 20 LYS B N 1
ATOM 956 C CA . LYS B 1 20 ? -2.752 18.828 7.523 1 97.19 20 LYS B CA 1
ATOM 957 C C . LYS B 1 20 ? -1.313 18.922 8.023 1 97.19 20 LYS B C 1
ATOM 959 O O . LYS B 1 20 ? -0.379 19 7.223 1 97.19 20 LYS B O 1
ATOM 964 N N . LYS B 1 21 ? -1.197 18.922 9.273 1 97.56 21 LYS B N 1
ATOM 965 C CA . LYS B 1 21 ? 0.129 19 9.875 1 97.56 21 LYS B CA 1
ATOM 966 C C . LYS B 1 21 ? 0.99 17.812 9.469 1 97.56 21 LYS B C 1
ATOM 968 O O . LYS B 1 21 ? 2.16 17.969 9.117 1 97.56 21 LYS B O 1
ATOM 973 N N . ASN B 1 22 ? 0.422 16.594 9.555 1 98.06 22 ASN B N 1
ATOM 974 C CA . ASN B 1 22 ? 1.151 15.398 9.172 1 98.06 22 ASN B CA 1
ATOM 975 C C . ASN B 1 22 ? 1.542 15.43 7.695 1 98.06 22 ASN B C 1
ATOM 977 O O . ASN B 1 22 ? 2.676 15.094 7.344 1 98.06 22 ASN B O 1
ATOM 981 N N . VAL B 1 23 ? 0.58 15.844 6.84 1 97.62 23 VAL B N 1
ATOM 982 C CA . VAL B 1 23 ? 0.84 15.922 5.406 1 97.62 23 VAL B CA 1
ATOM 983 C C . VAL B 1 23 ? 1.975 16.906 5.137 1 97.62 23 VAL B C 1
ATOM 985 O O . VAL B 1 23 ? 2.891 16.609 4.367 1 97.62 23 VAL B O 1
ATOM 988 N N . GLU B 1 24 ? 1.891 18.016 5.816 1 96.62 24 GLU B N 1
ATOM 989 C CA . GLU B 1 24 ? 2.926 19.031 5.648 1 96.62 24 GLU B CA 1
ATOM 990 C C . GLU B 1 24 ? 4.285 18.516 6.121 1 96.62 24 GLU B C 1
ATOM 992 O O . GLU B 1 24 ? 5.301 18.734 5.461 1 96.62 24 GLU B O 1
ATOM 997 N N . THR B 1 25 ? 4.273 17.906 7.273 1 96.94 25 THR B N 1
ATOM 998 C CA . THR B 1 25 ? 5.5 17.344 7.84 1 96.94 25 THR B CA 1
ATOM 999 C C . THR B 1 25 ? 6.133 16.344 6.883 1 96.94 25 THR B C 1
ATOM 1001 O O . THR B 1 25 ? 7.34 16.391 6.633 1 96.94 25 THR B O 1
ATOM 1004 N N . ILE B 1 26 ? 5.328 15.492 6.301 1 97.19 26 ILE B N 1
ATOM 1005 C CA . ILE B 1 26 ? 5.82 14.477 5.383 1 97.19 26 ILE B CA 1
ATOM 1006 C C . ILE B 1 26 ? 6.305 15.133 4.09 1 97.19 26 ILE B C 1
ATOM 1008 O O . ILE B 1 26 ? 7.375 14.789 3.58 1 97.19 26 ILE B O 1
ATOM 1012 N N . ASN B 1 27 ? 5.527 16.094 3.584 1 96.31 27 ASN B N 1
ATOM 1013 C CA . ASN B 1 27 ? 5.914 16.797 2.359 1 96.31 27 ASN B CA 1
ATOM 1014 C C . ASN B 1 27 ? 7.266 17.484 2.508 1 96.31 27 ASN B C 1
ATOM 1016 O O . ASN B 1 27 ? 8.055 17.531 1.562 1 96.31 27 ASN B O 1
ATOM 1020 N N . LYS B 1 28 ? 7.523 17.953 3.672 1 95.75 28 LYS B N 1
ATOM 1021 C CA . LYS B 1 28 ? 8.742 18.703 3.941 1 95.75 28 LYS B CA 1
ATOM 1022 C C . LYS B 1 28 ? 9.977 17.812 3.805 1 95.75 28 LYS B C 1
ATOM 1024 O O . LYS B 1 28 ? 11.07 18.297 3.518 1 95.75 28 LYS B O 1
ATOM 1029 N N . ILE B 1 29 ? 9.805 16.547 4.07 1 96.19 29 ILE B N 1
ATOM 1030 C CA . ILE B 1 29 ? 10.914 15.609 3.943 1 96.19 29 ILE B CA 1
ATOM 1031 C C . ILE B 1 29 ? 11.5 15.688 2.539 1 96.19 29 ILE B C 1
ATOM 1033 O O . ILE B 1 29 ? 12.711 15.547 2.357 1 96.19 29 ILE B O 1
ATOM 1037 N N . PHE B 1 30 ? 10.633 15.992 1.56 1 95.25 30 PHE B N 1
ATOM 1038 C CA . PHE B 1 30 ? 11.031 15.891 0.162 1 95.25 30 PHE B CA 1
ATOM 1039 C C . PHE B 1 30 ? 11.297 17.266 -0.429 1 95.25 30 PHE B C 1
ATOM 1041 O O . PHE B 1 30 ? 11.43 17.406 -1.646 1 95.25 30 PHE B O 1
ATOM 1048 N N . TYR B 1 31 ? 11.172 18.172 0.473 1 86.62 31 TYR B N 1
ATOM 1049 C CA . TYR B 1 31 ? 11.5 19.516 0.016 1 86.62 31 TYR B CA 1
ATOM 1050 C C . TYR B 1 31 ? 13.008 19.734 -0.005 1 86.62 31 TYR B C 1
ATOM 1052 O O . TYR B 1 31 ? 13.625 19.922 1.043 1 86.62 31 TYR B O 1
ATOM 1060 N N . ASN B 1 32 ? 13.602 19.484 -1.075 1 79.38 32 ASN B N 1
ATOM 1061 C CA . ASN B 1 32 ? 15 19.797 -1.327 1 79.38 32 ASN B CA 1
ATOM 1062 C C . ASN B 1 32 ? 15.25 20.078 -2.807 1 79.38 32 ASN B C 1
ATOM 1064 O O . ASN B 1 32 ? 14.352 19.938 -3.633 1 79.38 32 ASN B O 1
ATOM 1068 N N . ASN B 1 33 ? 16.375 20.672 -3.104 1 71.25 33 ASN B N 1
ATOM 1069 C CA . ASN B 1 33 ? 16.719 21.156 -4.438 1 71.25 33 ASN B CA 1
ATOM 1070 C C . ASN B 1 33 ? 16.672 20.031 -5.469 1 71.25 33 ASN B C 1
ATOM 1072 O O . ASN B 1 33 ? 16.422 20.281 -6.652 1 71.25 33 ASN B O 1
ATOM 1076 N N . GLU B 1 34 ? 16.734 18.922 -5.121 1 76.31 34 GLU B N 1
ATOM 1077 C CA . GLU B 1 34 ? 16.844 17.828 -6.082 1 76.31 34 GLU B CA 1
ATOM 1078 C C . GLU B 1 34 ? 15.555 17.016 -6.137 1 76.31 34 GLU B C 1
ATOM 1080 O O . GLU B 1 34 ? 15.25 16.391 -7.156 1 76.31 34 GLU B O 1
ATOM 1085 N N . ASN B 1 35 ? 14.75 17.172 -5.098 1 74.06 35 ASN B N 1
ATOM 1086 C CA . ASN B 1 35 ? 13.547 16.359 -5.027 1 74.06 35 ASN B CA 1
ATOM 1087 C C . ASN B 1 35 ? 12.328 17.125 -5.543 1 74.06 35 ASN B C 1
ATOM 1089 O O . ASN B 1 35 ? 12.25 18.344 -5.406 1 74.06 35 ASN B O 1
ATOM 1093 N N . LYS B 1 36 ? 11.609 16.375 -6.238 1 86.5 36 LYS B N 1
ATOM 1094 C CA . LYS B 1 36 ? 10.391 16.969 -6.797 1 86.5 36 LYS B CA 1
ATOM 1095 C C . LYS B 1 36 ? 9.18 16.078 -6.539 1 86.5 36 LYS B C 1
ATOM 1097 O O . LYS B 1 36 ? 9.125 14.945 -7.016 1 86.5 36 LYS B O 1
ATOM 1102 N N . ILE B 1 37 ? 8.32 16.609 -5.621 1 94.38 37 ILE B N 1
ATOM 1103 C CA . ILE B 1 37 ? 7 15.992 -5.543 1 94.38 37 ILE B CA 1
ATOM 1104 C C . ILE B 1 37 ? 6.23 16.25 -6.836 1 94.38 37 ILE B C 1
ATOM 1106 O O . ILE B 1 37 ? 5.938 17.406 -7.168 1 94.38 37 ILE B O 1
ATOM 1110 N N . ILE B 1 38 ? 6.062 15.266 -7.551 1 94.44 38 ILE B N 1
ATOM 1111 C CA . ILE B 1 38 ? 5.328 15.375 -8.805 1 94.44 38 ILE B CA 1
ATOM 1112 C C . ILE B 1 38 ? 3.834 15.5 -8.523 1 94.44 38 ILE B C 1
ATOM 1114 O O . ILE B 1 38 ? 3.148 16.328 -9.125 1 94.44 38 ILE B O 1
ATOM 1118 N N . GLN B 1 39 ? 3.4 14.594 -7.621 1 95.25 39 GLN B N 1
ATOM 1119 C CA . GLN B 1 39 ? 1.994 14.602 -7.23 1 95.25 39 GLN B CA 1
ATOM 1120 C C . GLN B 1 39 ? 1.822 14.125 -5.789 1 95.25 39 GLN B C 1
ATOM 1122 O O . GLN B 1 39 ? 2.467 13.164 -5.367 1 95.25 39 GLN B O 1
ATOM 1127 N N . SER B 1 40 ? 1.038 14.891 -5.043 1 95.19 40 SER B N 1
ATOM 1128 C CA . SER B 1 40 ? 0.571 14.484 -3.721 1 95.19 40 SER B CA 1
ATOM 1129 C C . SER B 1 40 ? -0.941 14.641 -3.598 1 95.19 40 SER B C 1
ATOM 1131 O O . SER B 1 40 ? -1.474 15.742 -3.764 1 95.19 40 SER B O 1
ATOM 1133 N N . LYS B 1 41 ? -1.608 13.562 -3.35 1 96.5 41 LYS B N 1
ATOM 1134 C CA . LYS B 1 41 ? -3.068 13.57 -3.326 1 96.5 41 LYS B CA 1
ATOM 1135 C C . LYS B 1 41 ? -3.604 13.008 -2.014 1 96.5 41 LYS B C 1
ATOM 1137 O O . LYS B 1 41 ? -3.207 11.922 -1.591 1 96.5 41 LYS B O 1
ATOM 1142 N N . GLU B 1 42 ? -4.465 13.781 -1.395 1 97 42 GLU B N 1
ATOM 1143 C CA . GLU B 1 42 ? -5.254 13.25 -0.289 1 97 42 GLU B CA 1
ATOM 1144 C C . GLU B 1 42 ? -6.492 12.516 -0.798 1 97 42 GLU B C 1
ATOM 1146 O O . GLU B 1 42 ? -7.457 13.141 -1.235 1 97 42 GLU B O 1
ATOM 1151 N N . LEU B 1 43 ? -6.398 11.242 -0.739 1 96.31 43 LEU B N 1
ATOM 1152 C CA . LEU B 1 43 ? -7.504 10.422 -1.222 1 96.31 43 LEU B CA 1
ATOM 1153 C C . LEU B 1 43 ? -8.688 10.492 -0.265 1 96.31 43 LEU B C 1
ATOM 1155 O O . LEU B 1 43 ? -9.828 10.219 -0.656 1 96.31 43 LEU B O 1
ATOM 1159 N N . GLY B 1 44 ? -8.406 10.82 1.027 1 95.94 44 GLY B N 1
ATOM 1160 C CA . GLY B 1 44 ? -9.461 11.078 1.994 1 95.94 44 GLY B CA 1
ATOM 1161 C C . GLY B 1 44 ? -9.734 9.898 2.91 1 95.94 44 GLY B C 1
ATOM 1162 O O . GLY B 1 44 ? -8.977 8.922 2.916 1 95.94 44 GLY B O 1
ATOM 1163 N N . LEU B 1 45 ? -10.797 10.07 3.777 1 96.25 45 LEU B N 1
ATOM 1164 C CA . LEU B 1 45 ? -11.203 9.062 4.746 1 96.25 45 LEU B CA 1
ATOM 1165 C C . LEU B 1 45 ? -11.906 7.895 4.059 1 96.25 45 LEU B C 1
ATOM 1167 O O . LEU B 1 45 ? -12.852 8.102 3.293 1 96.25 45 LEU B O 1
ATOM 1171 N N . LYS B 1 46 ? -11.375 6.758 4.203 1 95.19 46 LYS B N 1
ATOM 1172 C CA . LYS B 1 46 ? -11.93 5.562 3.574 1 95.19 46 LYS B CA 1
ATOM 1173 C C . LYS B 1 46 ? -12.047 4.418 4.578 1 95.19 46 LYS B C 1
ATOM 1175 O O . LYS B 1 46 ? -11.344 4.398 5.586 1 95.19 46 LYS B O 1
ATOM 1180 N N . ASP B 1 47 ? -12.945 3.439 4.312 1 93.81 47 ASP B N 1
ATOM 1181 C CA . ASP B 1 47 ? -12.992 2.189 5.066 1 93.81 47 ASP B CA 1
ATOM 1182 C C . ASP B 1 47 ? -11.758 1.336 4.793 1 93.81 47 ASP B C 1
ATOM 1184 O O . ASP B 1 47 ? -11.328 1.201 3.643 1 93.81 47 ASP B O 1
ATOM 1188 N N . LEU B 1 48 ? -11.18 0.839 5.879 1 93.5 48 LEU B N 1
ATOM 1189 C CA . LEU B 1 48 ? -10.117 -0.141 5.711 1 93.5 48 LEU B CA 1
ATOM 1190 C C . LEU B 1 48 ? -10.688 -1.509 5.348 1 93.5 48 LEU B C 1
ATOM 1192 O O . LEU B 1 48 ? -11.781 -1.863 5.785 1 93.5 48 LEU B O 1
ATOM 1196 N N . ALA B 1 49 ? -10.016 -2.238 4.469 1 88.38 49 ALA B N 1
ATOM 1197 C CA . ALA B 1 49 ? -10.438 -3.588 4.102 1 88.38 49 ALA B CA 1
ATOM 1198 C C . ALA B 1 49 ? -10.367 -4.531 5.301 1 88.38 49 ALA B C 1
ATOM 1200 O O . ALA B 1 49 ? -11.125 -5.496 5.387 1 88.38 49 ALA B O 1
ATOM 1201 N N . TYR B 1 50 ? -9.43 -4.246 6.141 1 88.25 50 TYR B N 1
ATOM 1202 C CA . TYR B 1 50 ? -9.297 -4.938 7.414 1 88.25 50 TYR B CA 1
ATOM 1203 C C . TYR B 1 50 ? -8.812 -3.988 8.508 1 88.25 50 TYR B C 1
ATOM 1205 O O . TYR B 1 50 ? -8.305 -2.902 8.211 1 88.25 50 TYR B O 1
ATOM 1213 N N . CYS B 1 51 ? -9.125 -4.516 9.71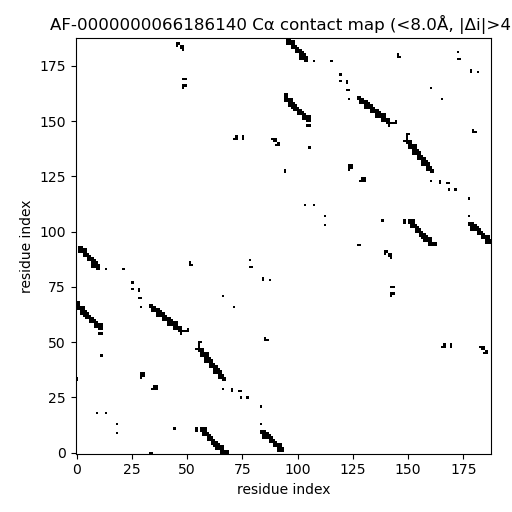1 1 88.38 51 CYS B N 1
ATOM 1214 C CA . CYS B 1 51 ? -8.734 -3.686 10.844 1 88.38 51 CYS B CA 1
ATOM 1215 C C . CYS B 1 51 ? -7.227 -3.48 10.883 1 88.38 51 CYS B C 1
ATOM 1217 O O . CYS B 1 51 ? -6.465 -4.438 10.75 1 88.38 51 CYS B O 1
ATOM 1219 N N . ILE B 1 52 ? -6.828 -2.166 10.922 1 90.62 52 ILE B N 1
ATOM 1220 C CA . ILE B 1 52 ? -5.418 -1.812 11.047 1 90.62 52 ILE B CA 1
ATOM 1221 C C . ILE B 1 52 ? -5.211 -0.959 12.297 1 90.62 52 ILE B C 1
ATOM 1223 O O . ILE B 1 52 ? -5.75 0.146 12.398 1 90.62 52 ILE B O 1
ATOM 1227 N N . ASP B 1 53 ? -4.359 -1.451 13.289 1 90.75 53 ASP B N 1
ATOM 1228 C CA . ASP B 1 53 ? -4.059 -0.742 14.531 1 90.75 53 ASP B CA 1
ATOM 1229 C C . ASP B 1 53 ? -5.336 -0.323 15.25 1 90.75 53 ASP B C 1
ATOM 1231 O O . ASP B 1 53 ? -5.477 0.833 15.656 1 90.75 53 ASP B O 1
ATOM 1235 N N . LYS B 1 54 ? -6.332 -1.149 15.25 1 92.5 54 LYS B N 1
ATOM 1236 C CA . LYS B 1 54 ? -7.594 -1.019 15.977 1 92.5 54 LYS B CA 1
ATOM 1237 C C . LYS B 1 54 ? -8.516 -0.005 15.305 1 92.5 54 LYS B C 1
ATOM 1239 O O . LYS B 1 54 ? -9.406 0.555 15.945 1 92.5 54 LYS B O 1
ATOM 1244 N N . HIS B 1 55 ? -8.266 0.314 14.062 1 95.12 55 HIS B N 1
ATOM 1245 C CA . HIS B 1 55 ? -9.102 1.229 13.297 1 95.12 55 HIS B CA 1
ATOM 1246 C C . HIS B 1 55 ? -9.758 0.52 12.117 1 95.12 55 HIS B C 1
ATOM 1248 O O . HIS B 1 55 ? -9.156 -0.372 11.516 1 95.12 55 HIS B O 1
ATOM 1254 N N . TYR B 1 56 ? -10.945 1.039 11.805 1 94.81 56 TYR B N 1
ATOM 1255 C CA . TYR B 1 56 ? -11.672 0.451 10.68 1 94.81 56 TYR B CA 1
ATOM 1256 C C . TYR B 1 56 ? -11.766 1.431 9.516 1 94.81 56 TYR B C 1
ATOM 1258 O O . TYR B 1 56 ? -12.273 1.087 8.445 1 94.81 56 TYR B O 1
ATOM 1266 N N . LYS B 1 57 ? -11.32 2.613 9.875 1 96.62 57 LYS B N 1
ATOM 1267 C CA . LYS B 1 57 ? -11.195 3.658 8.867 1 96.62 57 LYS B CA 1
ATOM 1268 C C . LYS B 1 57 ? -9.812 4.293 8.898 1 96.62 57 LYS B C 1
ATOM 1270 O O . LYS B 1 57 ? -9.109 4.215 9.906 1 96.62 57 LYS B O 1
ATOM 1275 N N . GLY B 1 58 ? -9.398 4.832 7.762 1 97.31 58 GLY B N 1
ATOM 1276 C CA . GLY B 1 58 ? -8.133 5.539 7.672 1 97.31 58 GLY B CA 1
ATOM 1277 C C . GLY B 1 58 ? -8.133 6.625 6.609 1 97.31 58 GLY B C 1
ATOM 1278 O O . GLY B 1 58 ? -8.922 6.574 5.664 1 97.31 58 GLY B O 1
ATOM 1279 N N . TYR B 1 59 ? -7.363 7.605 6.82 1 98.31 59 TYR B N 1
ATOM 1280 C CA . TYR B 1 59 ? -7.195 8.711 5.879 1 98.31 59 TYR B CA 1
ATOM 1281 C C . TYR B 1 59 ? -6.012 8.461 4.953 1 98.31 59 TYR B C 1
ATOM 1283 O O . TYR B 1 59 ? -4.859 8.516 5.379 1 98.31 59 TYR B O 1
ATOM 1291 N N . TYR B 1 60 ? -6.293 8.25 3.643 1 98.06 60 TYR B N 1
ATOM 1292 C CA . TYR B 1 60 ? -5.301 7.816 2.662 1 98.06 60 TYR B CA 1
ATOM 1293 C C . TYR B 1 60 ? -4.66 9.016 1.972 1 98.06 60 TYR B C 1
ATOM 1295 O O . TYR B 1 60 ? -5.359 9.938 1.543 1 98.06 60 TYR B O 1
ATOM 1303 N N . VAL B 1 61 ? -3.369 8.906 1.862 1 98.12 61 VAL B N 1
ATOM 1304 C CA . VAL B 1 61 ? -2.607 9.883 1.087 1 98.12 61 VAL B CA 1
ATOM 1305 C C . VAL B 1 61 ? -1.685 9.156 0.11 1 98.12 61 VAL B C 1
ATOM 1307 O O . VAL B 1 61 ? -1.036 8.172 0.472 1 98.12 61 VAL B O 1
ATOM 1310 N N . SER B 1 62 ? -1.712 9.578 -1.085 1 97.31 62 SER B N 1
ATOM 1311 C CA . SER B 1 62 ? -0.816 9.047 -2.104 1 97.31 62 SER B CA 1
ATOM 1312 C C . SER B 1 62 ? 0.151 10.109 -2.607 1 97.31 62 SER B C 1
ATOM 1314 O O . SER B 1 62 ? -0.214 11.281 -2.727 1 97.31 62 SER B O 1
ATOM 1316 N N . MET B 1 63 ? 1.364 9.703 -2.93 1 97.19 63 MET B N 1
ATOM 1317 C CA . MET B 1 63 ? 2.393 10.602 -3.438 1 97.19 63 MET B CA 1
ATOM 1318 C C . MET B 1 63 ? 3.164 9.961 -4.582 1 97.19 63 MET B C 1
ATOM 1320 O O . MET B 1 63 ? 3.459 8.766 -4.543 1 97.19 63 MET B O 1
ATOM 1324 N N . PHE B 1 64 ? 3.422 10.734 -5.594 1 96.56 64 PHE B N 1
ATOM 1325 C CA . PHE B 1 64 ? 4.336 10.406 -6.68 1 96.56 64 PHE B CA 1
ATOM 1326 C C . PHE B 1 64 ? 5.488 11.406 -6.734 1 96.56 64 PHE B C 1
ATOM 1328 O O . PHE B 1 64 ? 5.266 12.617 -6.82 1 96.56 64 PHE B O 1
ATOM 1335 N N . LEU B 1 65 ? 6.703 10.883 -6.68 1 96.19 65 LEU B N 1
ATOM 1336 C CA . LEU B 1 65 ? 7.793 11.836 -6.512 1 96.19 65 LEU B CA 1
ATOM 1337 C C . LEU B 1 65 ? 9.102 11.258 -7.027 1 96.19 65 LEU B C 1
ATOM 1339 O O . LEU B 1 65 ? 9.219 10.039 -7.219 1 96.19 65 LEU B O 1
ATOM 1343 N N . ASN B 1 66 ? 9.992 12.164 -7.406 1 95.62 66 ASN B N 1
ATOM 1344 C CA . ASN B 1 66 ? 11.406 11.867 -7.586 1 95.62 66 ASN B CA 1
ATOM 1345 C C . ASN B 1 66 ? 12.211 12.195 -6.332 1 95.62 66 ASN B C 1
ATOM 1347 O O . ASN B 1 66 ? 12.148 13.32 -5.82 1 95.62 66 ASN B O 1
ATOM 1351 N N . ALA B 1 67 ? 12.867 11.219 -5.797 1 94.62 67 ALA B N 1
ATOM 1352 C CA . ALA B 1 67 ? 13.57 11.461 -4.539 1 94.62 67 ALA B CA 1
ATOM 1353 C C . ALA B 1 67 ? 14.859 10.641 -4.465 1 94.62 67 ALA B C 1
ATOM 1355 O O . ALA B 1 67 ? 14.992 9.625 -5.148 1 94.62 67 ALA B O 1
ATOM 1356 N N . MET B 1 68 ? 15.781 11.125 -3.67 1 93.06 68 MET B N 1
ATOM 1357 C CA . MET B 1 68 ? 16.969 10.352 -3.316 1 93.06 68 MET B CA 1
ATOM 1358 C C . MET B 1 68 ? 16.641 9.297 -2.264 1 93.06 68 MET B C 1
ATOM 1360 O O . MET B 1 68 ? 15.773 9.516 -1.416 1 93.06 68 MET B O 1
ATOM 1364 N N . PRO B 1 69 ? 17.375 8.133 -2.283 1 92.06 69 PRO B N 1
ATOM 1365 C CA . PRO B 1 69 ? 17.125 7.07 -1.309 1 92.06 69 PRO B CA 1
ATOM 1366 C C . PRO B 1 69 ? 17.172 7.566 0.134 1 92.06 69 PRO B C 1
ATOM 1368 O O . PRO B 1 69 ? 16.422 7.09 0.981 1 92.06 69 PRO B O 1
ATOM 1371 N N . GLN B 1 70 ? 18 8.516 0.363 1 93.19 70 GLN B N 1
ATOM 1372 C CA . GLN B 1 70 ? 18.141 9.031 1.721 1 93.19 70 GLN B CA 1
ATOM 1373 C C . GLN B 1 70 ? 16.859 9.703 2.193 1 93.19 70 GLN B C 1
ATOM 1375 O O . GLN B 1 70 ? 16.531 9.672 3.383 1 93.19 70 GLN B O 1
ATOM 1380 N N . MET B 1 71 ? 16.156 10.273 1.281 1 94.88 71 MET B N 1
ATOM 1381 C CA . MET B 1 71 ? 14.898 10.938 1.627 1 94.88 71 MET B CA 1
ATOM 1382 C C . MET B 1 71 ? 13.812 9.922 1.945 1 94.88 71 MET B C 1
ATOM 1384 O O . MET B 1 71 ? 12.953 10.164 2.801 1 94.88 71 MET B O 1
ATOM 1388 N N . ILE B 1 72 ? 13.922 8.797 1.248 1 95.81 72 ILE B N 1
ATOM 1389 C CA . ILE B 1 72 ? 12.992 7.707 1.525 1 95.81 72 ILE B CA 1
ATOM 1390 C C . ILE B 1 72 ? 13.273 7.129 2.91 1 95.81 72 ILE B C 1
ATOM 1392 O O . ILE B 1 72 ? 12.344 6.793 3.648 1 95.81 72 ILE B O 1
ATOM 1396 N N . GLU B 1 73 ? 14.539 7.043 3.254 1 95.19 73 GLU B N 1
ATOM 1397 C CA . GLU B 1 73 ? 14.906 6.594 4.594 1 95.19 73 GLU B CA 1
ATOM 1398 C C . GLU B 1 73 ? 14.359 7.531 5.664 1 95.19 73 GLU B C 1
ATOM 1400 O O . GLU B 1 73 ? 13.867 7.078 6.699 1 95.19 73 GLU B O 1
ATOM 1405 N N . GLU B 1 74 ? 14.477 8.812 5.371 1 95.38 74 GLU B N 1
ATOM 1406 C CA . GLU B 1 74 ? 13.93 9.805 6.301 1 95.38 74 GLU B CA 1
ATOM 1407 C C . GLU B 1 74 ? 12.414 9.688 6.41 1 95.38 74 GLU B C 1
ATOM 1409 O O . GLU B 1 74 ? 11.859 9.773 7.508 1 95.38 74 GLU B O 1
ATOM 1414 N N . PHE B 1 75 ? 11.719 9.461 5.324 1 97.31 75 PHE B N 1
ATOM 1415 C CA . PHE B 1 75 ? 10.281 9.227 5.328 1 97.31 75 PHE B CA 1
ATOM 1416 C C . PHE B 1 75 ? 9.93 8.039 6.215 1 97.31 75 PHE B C 1
ATOM 1418 O O . PHE B 1 75 ? 9.055 8.141 7.082 1 97.31 75 PHE B O 1
ATOM 1425 N N . ASN B 1 76 ? 10.672 6.93 5.965 1 96.38 76 ASN B N 1
ATOM 1426 C CA . ASN B 1 76 ? 10.43 5.719 6.738 1 96.38 76 ASN B CA 1
ATOM 1427 C C . ASN B 1 76 ? 10.625 5.957 8.234 1 96.38 76 ASN B C 1
ATOM 1429 O O . ASN B 1 76 ? 9.867 5.441 9.055 1 96.38 76 ASN B O 1
ATOM 1433 N N . ARG B 1 77 ? 11.664 6.703 8.586 1 95.44 77 ARG B N 1
ATOM 1434 C CA . ARG B 1 77 ? 11.922 7.051 9.977 1 95.44 77 ARG B CA 1
ATOM 1435 C C . ARG B 1 77 ? 10.766 7.844 10.578 1 95.44 77 ARG B C 1
ATOM 1437 O O . ARG B 1 77 ? 10.273 7.516 11.656 1 95.44 77 ARG B O 1
ATOM 1444 N N . VAL B 1 78 ? 10.297 8.844 9.875 1 96.69 78 VAL B N 1
ATOM 1445 C CA . VAL B 1 78 ? 9.258 9.758 10.344 1 96.69 78 VAL B CA 1
ATOM 1446 C C . VAL B 1 78 ? 7.949 9 10.531 1 96.69 78 VAL B C 1
ATOM 1448 O O . VAL B 1 78 ? 7.266 9.172 11.539 1 96.69 78 VAL B O 1
ATOM 1451 N N . VAL B 1 79 ? 7.602 8.148 9.555 1 95.94 79 VAL B N 1
ATOM 1452 C CA . VAL B 1 79 ? 6.32 7.453 9.617 1 95.94 79 VAL B CA 1
ATOM 1453 C C . VAL B 1 79 ? 6.352 6.402 10.727 1 95.94 79 VAL B C 1
ATOM 1455 O O . VAL B 1 79 ? 5.328 6.129 11.359 1 95.94 79 VAL B O 1
ATOM 1458 N N . LYS B 1 80 ? 7.52 5.848 10.984 1 94.25 80 LYS B N 1
ATOM 1459 C CA . LYS B 1 80 ? 7.66 4.836 12.031 1 94.25 80 LYS B CA 1
ATOM 1460 C C . LYS B 1 80 ? 7.418 5.438 13.414 1 94.25 80 LYS B C 1
ATOM 1462 O O . LYS B 1 80 ? 6.832 4.789 14.281 1 94.25 80 LYS B O 1
ATOM 1467 N N . ILE B 1 81 ? 7.836 6.617 13.617 1 95.12 81 ILE B N 1
ATOM 1468 C CA . ILE B 1 81 ? 7.738 7.211 14.945 1 95.12 81 ILE B CA 1
ATOM 1469 C C . ILE B 1 81 ? 6.445 8.016 15.062 1 95.12 81 ILE B C 1
ATOM 1471 O O . ILE B 1 81 ? 6.066 8.445 16.156 1 95.12 81 ILE B O 1
ATOM 1475 N N . ASN B 1 82 ? 5.773 8.336 14.023 1 96.69 82 ASN B N 1
ATOM 1476 C CA . ASN B 1 82 ? 4.523 9.086 14.023 1 96.69 82 ASN B CA 1
ATOM 1477 C C . ASN B 1 82 ? 3.328 8.195 14.32 1 96.69 82 ASN B C 1
ATOM 1479 O O . ASN B 1 82 ? 2.895 7.418 13.469 1 96.69 82 ASN B O 1
ATOM 1483 N N . GLU B 1 83 ? 2.742 8.328 15.414 1 95.75 83 GLU B N 1
ATOM 1484 C CA . GLU B 1 83 ? 1.666 7.449 15.867 1 95.75 83 GLU B CA 1
ATOM 1485 C C . GLU B 1 83 ? 0.398 7.66 15.047 1 95.75 83 GLU B C 1
ATOM 1487 O O . GLU B 1 83 ? -0.513 6.832 15.07 1 95.75 83 GLU B O 1
ATOM 1492 N N . ASP B 1 84 ? 0.386 8.742 14.297 1 97.62 84 ASP B N 1
ATOM 1493 C CA . ASP B 1 84 ? -0.799 9.023 13.5 1 97.62 84 ASP B CA 1
ATOM 1494 C C . ASP B 1 84 ? -0.815 8.195 12.219 1 97.62 84 ASP B C 1
ATOM 1496 O O . ASP B 1 84 ? -1.855 8.055 11.57 1 97.62 84 ASP B O 1
ATOM 1500 N N . ILE B 1 85 ? 0.321 7.742 11.781 1 97.62 85 ILE B N 1
ATOM 1501 C CA . ILE B 1 85 ? 0.422 6.934 10.57 1 97.62 85 ILE B CA 1
ATOM 1502 C C . ILE B 1 85 ? 0.327 5.453 10.922 1 97.62 85 ILE B C 1
ATOM 1504 O O . ILE B 1 85 ? 1.158 4.934 11.672 1 97.62 85 ILE B O 1
ATOM 1508 N N . ILE B 1 86 ? -0.63 4.754 10.414 1 96.44 86 ILE B N 1
ATOM 1509 C CA . ILE B 1 86 ? -0.893 3.393 10.875 1 96.44 86 ILE B CA 1
ATOM 1510 C C . ILE B 1 86 ? -0.373 2.393 9.844 1 96.44 86 ILE B C 1
ATOM 1512 O O . ILE B 1 86 ? -0.231 1.203 10.141 1 96.44 86 ILE B O 1
ATOM 1516 N N . ARG B 1 87 ? -0.127 2.869 8.688 1 95.94 87 ARG B N 1
ATOM 1517 C CA . ARG B 1 87 ? 0.411 2.023 7.625 1 95.94 87 ARG B CA 1
ATOM 1518 C C . ARG B 1 87 ? 1.055 2.863 6.527 1 95.94 87 ARG B C 1
ATOM 1520 O O . ARG B 1 87 ? 0.611 3.98 6.25 1 95.94 87 ARG B O 1
ATOM 1527 N N . SER B 1 88 ? 2.076 2.303 5.805 1 96.75 88 SER B N 1
ATOM 1528 C CA . SER B 1 88 ? 2.672 2.953 4.641 1 96.75 88 SER B CA 1
ATOM 1529 C C . SER B 1 88 ? 3.316 1.934 3.709 1 96.75 88 SER B C 1
ATOM 1531 O O . SER B 1 88 ? 3.676 0.834 4.133 1 96.75 88 SER B O 1
ATOM 1533 N N . ILE B 1 89 ? 3.346 2.248 2.533 1 95.38 89 ILE B N 1
ATOM 1534 C CA . ILE B 1 89 ? 4.027 1.462 1.51 1 95.38 89 ILE B CA 1
ATOM 1535 C C . ILE B 1 89 ? 4.773 2.393 0.555 1 95.38 89 ILE B C 1
ATOM 1537 O O . ILE B 1 89 ? 4.262 3.453 0.189 1 95.38 89 ILE B O 1
ATOM 1541 N N . VAL B 1 90 ? 6 2.018 0.243 1 96.69 90 VAL B N 1
ATOM 1542 C CA . VAL B 1 90 ? 6.809 2.742 -0.731 1 96.69 90 VAL B CA 1
ATOM 1543 C C . VAL B 1 90 ? 7.137 1.828 -1.91 1 96.69 90 VAL B C 1
ATOM 1545 O O . VAL B 1 90 ? 7.641 0.718 -1.721 1 96.69 90 VAL B O 1
ATOM 1548 N N . ILE B 1 91 ? 6.875 2.307 -3.059 1 95.62 91 ILE B N 1
ATOM 1549 C CA . ILE B 1 91 ? 7.184 1.566 -4.277 1 95.62 91 ILE B CA 1
ATOM 1550 C C . ILE B 1 91 ? 8.203 2.34 -5.105 1 95.62 91 ILE B C 1
ATOM 1552 O O . ILE B 1 91 ? 7.965 3.488 -5.488 1 95.62 91 ILE B O 1
ATOM 1556 N N . LYS B 1 92 ? 9.367 1.753 -5.336 1 94.75 92 LYS B N 1
ATOM 1557 C CA . LYS B 1 92 ? 10.352 2.332 -6.25 1 94.75 92 LYS B CA 1
ATOM 1558 C C . LYS B 1 92 ? 9.953 2.084 -7.703 1 94.75 92 LYS B C 1
ATOM 1560 O O . LYS B 1 92 ? 9.836 0.934 -8.133 1 94.75 92 LYS B O 1
ATOM 1565 N N . GLU B 1 93 ? 9.672 3.229 -8.422 1 88.5 93 GLU B N 1
ATOM 1566 C CA . GLU B 1 93 ? 9.258 3.098 -9.812 1 88.5 93 GLU B CA 1
ATOM 1567 C C . GLU B 1 93 ? 10.461 2.979 -10.742 1 88.5 93 GLU B C 1
ATOM 1569 O O . GLU B 1 93 ? 11.523 3.543 -10.461 1 88.5 93 GLU B O 1
ATOM 1574 N N . GLU B 1 94 ? 10.812 1.933 -11.633 1 70 94 GLU B N 1
ATOM 1575 C CA . GLU B 1 94 ? 11.922 1.812 -12.578 1 70 94 GLU B CA 1
ATOM 1576 C C . GLU B 1 94 ? 12.141 3.117 -13.336 1 70 94 GLU B C 1
ATOM 1578 O O . GLU B 1 94 ? 11.219 3.912 -13.5 1 70 94 GLU B O 1
#

InterPro domains:
  IPR000529 Small ribosomal subunit protein bS6 [PF01250] (3-92)
  IPR000529 Small ribosomal subunit protein bS6 [PTHR21011] (1-93)
  IPR000529 Small ribosomal subunit protein bS6 [TIGR00166] (1-94)
  IPR014717 Translation elongation factor EF1B/small ribosomal subunit protein bS6 [G3DSA:3.30.70.60] (1-94)
  IPR020814 Small ribosomal subunit protein bS6, plastid/chloroplast [MF_00360] (1-94)
  IPR020814 Small ribosomal subunit protein bS6, plastid/chloroplast [cd00473] (3-92)
  IPR035980 Small ribosomal subunit protein bS6 superfamily [SSF54995] (1-93)

pLDDT: mean 94.03, std 5.46, range [69.88, 98.31]

Nearest PDB structures (foldseek):
  8cwo-assembly1_F  TM=9.380E-01  e=6.867E-11  Cutibacterium acnes
  2bxj-assembly2_B  TM=8.609E-01  e=3.793E-10  Thermus thermophilus
  7msm-assembly1_f  TM=9.092E-01  e=1.113E-09  Mycobacterium tuberculosis H37Rv
  1cqn-assembly2_B  TM=8.577E-01  e=1.527E-09  Thermus thermophilus
  2bvz-assembly1_A  TM=8.703E-01  e=2.378E-09  Thermus thermophilus

Radius of gyration: 16.45 Å; Cα contacts (8 Å, |Δi|>4): 358; chains: 2; bounding box: 38×42×31 Å

Organism: Phytoplasma mali (strain AT) (NCBI:txid482235)